Protein AF-A0A924UE38-F1 (afdb_monomer)

Structure (mmCIF, N/CA/C/O backbone):
data_AF-A0A924UE38-F1
#
_entry.id   AF-A0A924UE38-F1
#
loop_
_atom_site.group_PDB
_atom_site.id
_atom_site.type_symbol
_atom_site.label_atom_id
_atom_site.label_alt_id
_atom_site.label_comp_id
_atom_site.label_asym_id
_atom_site.label_entity_id
_atom_site.label_seq_id
_atom_site.pdbx_PDB_ins_code
_atom_site.Cartn_x
_atom_site.Cartn_y
_atom_site.Cartn_z
_atom_site.occupancy
_atom_site.B_iso_or_equiv
_atom_site.auth_seq_id
_atom_site.auth_comp_id
_atom_site.auth_asym_id
_atom_site.auth_atom_id
_atom_site.pdbx_PDB_model_num
ATOM 1 N N . MET A 1 1 ? -19.019 -2.378 30.814 1.00 42.59 1 MET A N 1
ATOM 2 C CA . MET A 1 1 ? -18.716 -1.160 30.033 1.00 42.59 1 MET A CA 1
ATOM 3 C C . MET A 1 1 ? -18.526 -1.613 28.599 1.00 42.59 1 MET A C 1
ATOM 5 O O . MET A 1 1 ? -17.828 -2.598 28.406 1.00 42.59 1 MET A O 1
ATOM 9 N N . THR A 1 2 ? -19.206 -1.014 27.625 1.00 50.56 2 THR A N 1
ATOM 10 C CA . THR A 1 2 ? -18.988 -1.348 26.209 1.00 50.56 2 THR A CA 1
ATOM 11 C C . THR A 1 2 ? -17.562 -0.954 25.836 1.00 50.56 2 THR A C 1
ATOM 13 O O . THR A 1 2 ? -17.202 0.212 25.962 1.00 50.56 2 THR A O 1
ATOM 16 N N . GLN A 1 3 ? -16.736 -1.933 25.470 1.00 75.62 3 GLN A N 1
ATOM 17 C CA . GLN A 1 3 ? -15.351 -1.717 25.060 1.00 75.62 3 GLN A CA 1
ATOM 18 C C . GLN A 1 3 ? -15.336 -0.909 23.753 1.00 75.62 3 GLN A C 1
ATOM 20 O O . GLN A 1 3 ? -16.108 -1.205 22.839 1.00 75.62 3 GLN A O 1
ATOM 25 N N . ASN A 1 4 ? -14.505 0.134 23.680 1.00 92.12 4 ASN A N 1
ATOM 26 C CA . ASN A 1 4 ? -14.349 0.933 22.464 1.00 92.12 4 ASN A CA 1
ATOM 27 C C . ASN A 1 4 ? -13.841 0.044 21.327 1.00 92.12 4 ASN A C 1
ATOM 29 O O . ASN A 1 4 ? -13.010 -0.826 21.569 1.00 92.12 4 ASN A O 1
ATOM 33 N N . LYS A 1 5 ? -14.293 0.271 20.091 1.00 97.88 5 LYS A N 1
ATOM 34 C CA . LYS A 1 5 ? -13.879 -0.543 18.938 1.00 97.88 5 LYS A CA 1
ATOM 35 C C . LYS A 1 5 ? -12.926 0.208 18.020 1.00 97.88 5 LYS A C 1
ATOM 37 O O . LYS A 1 5 ? -13.111 1.403 17.787 1.00 97.88 5 LYS A O 1
ATOM 42 N N . LEU A 1 6 ? -11.953 -0.505 17.465 1.00 98.44 6 LEU A N 1
ATOM 43 C CA . LEU A 1 6 ? -11.028 -0.001 16.454 1.00 98.44 6 LEU A CA 1
ATOM 44 C C . LEU A 1 6 ? -11.102 -0.884 15.210 1.00 98.44 6 LEU A C 1
ATOM 46 O O . LEU A 1 6 ? -10.909 -2.090 15.294 1.00 98.44 6 LEU A O 1
ATOM 50 N N . ILE A 1 7 ? -11.329 -0.282 14.047 1.00 98.56 7 ILE A N 1
ATOM 51 C CA . ILE A 1 7 ? -11.114 -0.920 12.749 1.00 98.56 7 ILE A CA 1
ATOM 52 C C . ILE A 1 7 ? -9.839 -0.338 12.152 1.00 98.56 7 ILE A C 1
ATOM 54 O O . ILE A 1 7 ? -9.761 0.860 11.877 1.00 98.56 7 ILE A O 1
ATOM 58 N N . LEU A 1 8 ? -8.850 -1.194 11.917 1.00 97.94 8 LEU A N 1
ATOM 59 C CA . LEU A 1 8 ? -7.578 -0.815 11.322 1.00 97.94 8 LEU A CA 1
ATOM 60 C C . LEU A 1 8 ? -7.399 -1.486 9.959 1.00 97.94 8 LEU A C 1
ATOM 62 O O . LEU A 1 8 ? -7.121 -2.678 9.863 1.00 97.94 8 LEU A O 1
ATOM 66 N N . HIS A 1 9 ? -7.519 -0.709 8.887 1.00 97.69 9 HIS A N 1
ATOM 67 C CA . HIS A 1 9 ? -7.230 -1.161 7.530 1.00 97.69 9 HIS A CA 1
ATOM 68 C C . HIS A 1 9 ? -5.751 -0.926 7.181 1.00 97.69 9 HIS A C 1
ATOM 70 O O . HIS A 1 9 ? -5.304 0.214 7.016 1.00 97.69 9 HIS A O 1
ATOM 76 N N . ILE A 1 10 ? -4.987 -2.011 7.047 1.00 96.50 10 ILE A N 1
ATOM 77 C CA . ILE A 1 10 ? -3.515 -1.985 6.942 1.00 96.50 10 ILE A CA 1
ATOM 78 C C . ILE A 1 10 ? -2.979 -2.143 5.511 1.00 96.50 10 ILE A C 1
ATOM 80 O O . ILE A 1 10 ? -1.774 -2.302 5.307 1.00 96.50 10 ILE A O 1
ATOM 84 N N . GLY A 1 11 ? -3.847 -2.090 4.499 1.00 89.19 11 GLY A N 1
ATOM 85 C CA . GLY A 1 11 ? -3.481 -2.286 3.097 1.00 89.19 11 GLY A CA 1
ATOM 86 C C . GLY A 1 11 ? -3.748 -3.714 2.628 1.00 89.19 11 GLY A C 1
ATOM 87 O O . GLY A 1 11 ? -4.792 -4.252 2.955 1.00 89.19 11 GLY A O 1
ATOM 88 N N . THR A 1 12 ? -2.879 -4.371 1.857 1.00 92.44 12 THR A N 1
ATOM 89 C CA . THR A 1 12 ? -1.495 -3.988 1.498 1.00 92.44 12 THR A CA 1
ATOM 90 C C . THR A 1 12 ? -1.421 -2.894 0.420 1.00 92.44 12 THR A C 1
ATOM 92 O O . THR A 1 12 ? -2.429 -2.387 -0.058 1.00 92.44 12 THR A O 1
ATOM 95 N N . HIS A 1 13 ? -0.225 -2.455 0.019 1.00 90.31 13 HIS A N 1
ATOM 96 C CA . HIS A 1 13 ? -0.118 -1.587 -1.158 1.00 90.31 13 HIS A CA 1
ATOM 97 C C . HIS A 1 13 ? -0.695 -2.283 -2.407 1.00 90.31 13 HIS A C 1
ATOM 99 O O . HIS A 1 13 ? -0.611 -3.495 -2.556 1.00 90.31 13 HIS A O 1
ATOM 105 N N . LYS A 1 14 ? -1.192 -1.500 -3.374 1.00 93.19 14 LYS A N 1
ATOM 106 C CA . LYS A 1 14 ? -1.643 -2.001 -4.694 1.00 93.19 14 LYS A CA 1
ATOM 107 C C . LYS A 1 14 ? -2.894 -2.894 -4.663 1.00 93.19 14 LYS A C 1
ATOM 109 O O . LYS A 1 14 ? -3.134 -3.602 -5.644 1.00 93.19 14 LYS A O 1
ATOM 114 N N . THR A 1 15 ? -3.710 -2.778 -3.615 1.00 93.38 15 THR A N 1
ATOM 115 C CA . THR A 1 15 ? -4.960 -3.539 -3.422 1.00 93.38 15 THR A CA 1
ATOM 116 C C . THR A 1 15 ? -6.203 -2.648 -3.293 1.00 93.38 15 THR A C 1
ATOM 118 O O . THR A 1 15 ? -7.134 -2.938 -2.553 1.00 93.38 15 THR A O 1
ATOM 121 N N . GLY A 1 16 ? -6.236 -1.524 -4.019 1.00 90.19 16 GLY A N 1
ATOM 122 C CA . GLY A 1 16 ? -7.404 -0.629 -4.025 1.00 90.19 16 GLY A CA 1
ATOM 123 C C . GLY A 1 16 ? -7.531 0.270 -2.789 1.00 90.19 16 GLY A C 1
ATOM 124 O O . GLY A 1 16 ? -8.556 0.921 -2.610 1.00 90.19 16 GLY A O 1
ATOM 125 N N . THR A 1 17 ? -6.478 0.378 -1.974 1.00 92.19 17 THR A N 1
ATOM 126 C CA . THR A 1 17 ? -6.463 1.196 -0.749 1.00 92.19 17 THR A CA 1
ATOM 127 C C . THR A 1 17 ? -6.865 2.645 -0.997 1.00 92.19 17 THR A C 1
ATOM 129 O O . THR A 1 17 ? -7.703 3.163 -0.271 1.00 92.19 17 THR A O 1
ATOM 132 N N . THR A 1 18 ? -6.359 3.269 -2.066 1.00 91.19 18 THR A N 1
ATOM 133 C CA . THR A 1 18 ? -6.720 4.644 -2.446 1.00 91.19 18 THR A CA 1
ATOM 134 C C . THR A 1 18 ? -8.214 4.792 -2.734 1.00 91.19 18 THR A C 1
ATOM 136 O O . THR A 1 18 ? -8.783 5.826 -2.403 1.00 91.19 18 THR A O 1
ATOM 139 N N . THR A 1 19 ? -8.857 3.775 -3.319 1.00 91.19 19 THR A N 1
ATOM 140 C CA . THR A 1 19 ? -10.307 3.779 -3.553 1.00 91.19 19 THR A CA 1
ATOM 141 C C . THR A 1 19 ? -11.044 3.775 -2.217 1.00 91.19 19 THR A C 1
ATOM 143 O O . THR A 1 19 ? -11.803 4.700 -1.946 1.00 91.19 19 THR A O 1
ATOM 146 N N . LEU A 1 20 ? -10.747 2.807 -1.343 1.00 93.19 20 LEU A N 1
ATOM 147 C CA . LEU A 1 20 ? -11.380 2.686 -0.024 1.00 93.19 20 LEU A CA 1
ATOM 148 C C . LEU A 1 20 ? -11.165 3.941 0.835 1.00 93.19 20 LEU A C 1
ATOM 150 O O . LEU A 1 20 ? -12.111 4.510 1.369 1.00 93.19 20 LEU A O 1
ATOM 154 N N . GLN A 1 21 ? -9.921 4.412 0.920 1.00 93.50 21 GLN A N 1
ATOM 155 C CA . GLN A 1 21 ? -9.537 5.625 1.645 1.00 93.50 21 GLN A CA 1
ATOM 156 C C . GLN A 1 21 ? -10.266 6.857 1.105 1.00 93.50 21 GLN A C 1
ATOM 158 O O . GLN A 1 21 ? -10.757 7.669 1.883 1.00 93.50 21 GLN A O 1
ATOM 163 N N . SER A 1 22 ? -10.374 6.990 -0.220 1.00 91.75 22 SER A N 1
ATOM 164 C CA . SER A 1 22 ? -11.084 8.104 -0.842 1.00 91.75 22 SER A CA 1
ATOM 165 C C . SER A 1 22 ? -12.578 8.089 -0.539 1.00 91.75 22 SER A C 1
ATOM 167 O O . SER A 1 22 ? -13.128 9.144 -0.232 1.00 91.75 22 SER A O 1
ATOM 169 N N . VAL A 1 23 ? -13.228 6.926 -0.624 1.00 93.31 23 VAL A N 1
ATOM 170 C CA . VAL A 1 23 ? -14.664 6.796 -0.346 1.00 93.31 23 VAL A CA 1
ATOM 171 C C . VAL A 1 23 ? -14.942 7.074 1.133 1.00 93.31 23 VAL A C 1
ATOM 173 O O . VAL A 1 23 ? -15.767 7.930 1.435 1.00 93.31 23 VAL A O 1
ATOM 176 N N . MET A 1 24 ? -14.198 6.463 2.063 1.00 94.75 24 MET A N 1
ATOM 177 C CA . MET A 1 24 ? -14.341 6.751 3.501 1.00 94.75 24 MET A CA 1
ATOM 178 C C . MET A 1 24 ? -14.087 8.230 3.815 1.00 94.75 24 MET A C 1
ATOM 180 O O . MET A 1 24 ? -14.827 8.861 4.564 1.00 94.75 24 MET A O 1
ATOM 184 N N . GLY A 1 25 ? -13.054 8.808 3.202 1.00 93.25 25 GLY A N 1
ATOM 185 C CA . GLY A 1 25 ? -12.649 10.183 3.443 1.00 93.25 25 GLY A CA 1
ATOM 186 C C . GLY A 1 25 ? -13.650 11.238 2.968 1.00 93.25 25 GLY A C 1
ATOM 187 O O . GLY A 1 25 ? -13.842 12.245 3.653 1.00 93.25 25 GLY A O 1
ATOM 188 N N . ARG A 1 26 ? -14.296 11.021 1.816 1.00 92.19 26 ARG A N 1
ATOM 189 C CA . ARG A 1 26 ? -15.339 11.920 1.288 1.00 92.19 26 ARG A CA 1
ATOM 190 C C . ARG A 1 26 ? -16.663 11.793 2.030 1.00 92.19 26 ARG A C 1
ATOM 192 O O . ARG A 1 26 ? -17.399 12.767 2.090 1.00 92.19 26 ARG A O 1
ATOM 199 N N . ASN A 1 27 ? -16.938 10.623 2.600 1.00 94.38 27 ASN A N 1
ATOM 200 C CA . ASN A 1 27 ? -18.212 10.309 3.237 1.00 94.38 27 ASN A CA 1
ATOM 201 C C . ASN A 1 27 ? -18.105 10.272 4.776 1.00 94.38 27 ASN A C 1
ATOM 203 O O . ASN A 1 27 ? -18.865 9.572 5.432 1.00 94.38 27 ASN A O 1
ATOM 207 N N . ARG A 1 28 ? -17.166 11.023 5.373 1.00 94.81 28 ARG A N 1
ATOM 208 C CA . ARG A 1 28 ? -16.925 11.042 6.832 1.00 94.81 28 ARG A CA 1
ATOM 209 C C . ARG A 1 28 ? -18.170 11.338 7.665 1.00 94.81 28 ARG A C 1
ATOM 211 O O . ARG A 1 28 ? -18.366 10.693 8.686 1.00 94.81 28 ARG A O 1
ATOM 218 N N . GLU A 1 29 ? -18.988 12.297 7.235 1.00 95.62 29 GLU A N 1
ATOM 219 C CA . GLU A 1 29 ? -20.232 12.659 7.930 1.00 95.62 29 GLU A CA 1
ATOM 220 C C . GLU A 1 29 ? -21.218 11.483 7.930 1.00 95.62 29 GLU A C 1
ATOM 222 O O . GLU A 1 29 ? -21.700 11.090 8.986 1.00 95.62 29 GLU A O 1
ATOM 227 N N . MET A 1 30 ? -21.399 10.830 6.779 1.00 96.62 30 MET A N 1
ATOM 228 C CA . MET A 1 30 ? -22.214 9.617 6.652 1.00 96.62 30 MET A CA 1
ATOM 229 C C . MET A 1 30 ? -21.687 8.469 7.532 1.00 96.62 30 MET A C 1
ATOM 231 O O . MET A 1 30 ? -22.470 7.741 8.136 1.00 96.62 30 MET A O 1
ATOM 235 N N . LEU A 1 31 ? -20.363 8.294 7.636 1.00 97.56 31 LEU A N 1
ATOM 236 C CA . LEU A 1 31 ? -19.773 7.291 8.534 1.00 97.56 31 LEU A CA 1
ATOM 237 C C . LEU A 1 31 ? -20.084 7.620 10.002 1.00 97.56 31 LEU A C 1
ATOM 239 O O . LEU A 1 31 ? -20.430 6.718 10.765 1.00 97.56 31 LEU A O 1
ATOM 243 N N . ALA A 1 32 ? -20.003 8.895 10.387 1.00 97.75 32 ALA A N 1
ATOM 244 C CA . ALA A 1 32 ? -20.301 9.334 11.746 1.00 97.75 32 ALA A CA 1
ATOM 245 C C . ALA A 1 32 ? -21.781 9.117 12.109 1.00 97.75 32 ALA A C 1
ATOM 247 O O . ALA A 1 32 ? -22.071 8.671 13.217 1.00 97.75 32 ALA A O 1
ATOM 248 N N . GLU A 1 33 ? -22.707 9.337 11.169 1.00 97.75 33 GLU A N 1
ATOM 249 C CA . GLU A 1 33 ? -24.136 9.013 11.332 1.00 97.75 33 GLU A CA 1
ATOM 250 C C . GLU A 1 33 ? -24.379 7.512 11.569 1.00 97.75 33 GLU A C 1
ATOM 252 O O . GLU A 1 33 ? -25.291 7.140 12.305 1.00 97.75 33 GLU A O 1
ATOM 257 N N . GLN A 1 34 ? -23.529 6.648 11.004 1.00 97.44 34 GLN A N 1
ATOM 258 C CA . GLN A 1 34 ? -23.531 5.200 11.248 1.00 97.44 34 GLN A CA 1
ATOM 259 C C . GLN A 1 34 ? -22.782 4.793 12.534 1.00 97.44 34 GLN A C 1
ATOM 261 O O . GLN A 1 34 ? -22.689 3.605 12.833 1.00 97.44 34 GLN A O 1
ATOM 266 N N . GLY A 1 35 ? -22.220 5.742 13.291 1.00 97.69 35 GLY A N 1
ATOM 267 C CA . GLY A 1 35 ? -21.460 5.469 14.515 1.00 97.69 35 GLY A CA 1
ATOM 268 C C . GLY A 1 35 ? -19.982 5.118 14.298 1.00 97.69 35 GLY A C 1
ATOM 269 O O . GLY A 1 35 ? -19.334 4.607 15.221 1.00 97.69 35 GLY A O 1
ATOM 270 N N . PHE A 1 36 ? -19.425 5.414 13.118 1.00 98.31 36 PHE A N 1
ATOM 271 C CA . PHE A 1 36 ? -18.018 5.207 12.772 1.00 98.31 36 PHE A CA 1
ATOM 272 C C . PHE A 1 36 ? -17.261 6.535 12.618 1.00 98.31 36 PHE A C 1
ATOM 274 O O . PHE A 1 36 ? -17.512 7.331 11.718 1.00 98.31 36 PHE A O 1
ATOM 281 N N . CYS A 1 37 ? -16.240 6.742 13.443 1.00 98.12 37 CYS A N 1
ATOM 282 C CA . CYS A 1 37 ? -15.329 7.873 13.335 1.00 98.12 37 CYS A CA 1
ATOM 283 C C . CYS A 1 37 ? -14.173 7.520 12.389 1.00 98.12 37 CYS A C 1
ATOM 285 O O . CYS A 1 37 ? -13.223 6.848 12.790 1.00 98.12 37 CYS A O 1
ATOM 287 N N . TYR A 1 38 ? -14.232 7.964 11.130 1.00 97.31 38 TYR A N 1
ATOM 288 C CA . TYR A 1 38 ? -13.069 7.914 10.236 1.00 97.31 38 TYR A CA 1
ATOM 289 C C . TYR A 1 38 ? -12.180 9.133 10.468 1.00 97.31 38 TYR A C 1
ATOM 291 O O . TYR A 1 38 ? -12.522 10.242 10.040 1.00 97.31 38 TYR A O 1
ATOM 299 N N . ALA A 1 39 ? -11.048 8.918 11.141 1.00 95.00 39 ALA A N 1
ATOM 300 C CA . ALA A 1 39 ? -10.246 10.014 11.663 1.00 95.00 39 ALA A CA 1
ATOM 301 C C . ALA A 1 39 ? -9.754 10.984 10.569 1.00 95.00 39 ALA A C 1
ATOM 303 O O . ALA A 1 39 ? -9.628 10.681 9.368 1.00 95.00 39 ALA A O 1
ATOM 304 N N . LYS A 1 40 ? -9.503 12.220 10.987 1.00 91.69 40 LYS A N 1
ATOM 305 C CA . LYS A 1 40 ? -9.043 13.295 10.116 1.00 91.69 40 LYS A CA 1
ATOM 306 C C . LYS A 1 40 ? -7.662 12.984 9.550 1.00 91.69 40 LYS A C 1
ATOM 308 O O . LYS A 1 40 ? -6.711 12.671 10.266 1.00 91.69 40 LYS A O 1
ATOM 313 N N . THR A 1 41 ? -7.549 13.145 8.232 1.00 86.44 41 THR A N 1
ATOM 314 C CA . THR A 1 41 ? -6.309 12.962 7.456 1.00 86.44 41 THR A CA 1
ATOM 315 C C . THR A 1 41 ? -5.770 14.282 6.891 1.00 86.44 41 THR A C 1
ATOM 317 O O . THR A 1 41 ? -4.871 14.299 6.056 1.00 86.44 41 THR A O 1
ATOM 320 N N . ASP A 1 42 ? -6.320 15.415 7.327 1.00 83.69 42 ASP A N 1
ATOM 321 C CA . ASP A 1 42 ? -5.876 16.766 6.960 1.00 83.69 42 ASP A CA 1
ATOM 322 C C . ASP A 1 42 ? -4.630 17.223 7.742 1.00 83.69 42 ASP A C 1
ATOM 324 O O . ASP A 1 42 ? -4.041 18.267 7.453 1.00 83.69 42 ASP A O 1
ATOM 328 N N . ARG A 1 43 ? -4.174 16.409 8.695 1.00 83.50 43 ARG A N 1
ATOM 329 C CA . ARG A 1 43 ? -2.900 16.574 9.393 1.00 83.50 43 ARG A CA 1
ATOM 330 C C . ARG A 1 43 ? -1.745 16.085 8.500 1.00 83.50 43 ARG A C 1
ATOM 332 O O . ARG A 1 43 ? -1.932 15.312 7.565 1.00 83.50 43 ARG A O 1
ATOM 339 N N . GLY A 1 44 ? -0.532 16.597 8.734 1.00 71.56 44 GLY A N 1
ATOM 340 C CA . GLY A 1 44 ? 0.638 16.354 7.872 1.00 71.56 44 GLY A CA 1
ATOM 341 C C . GLY A 1 44 ? 1.028 14.871 7.697 1.00 71.56 44 GLY A C 1
ATOM 342 O O . GLY A 1 44 ? 0.436 13.985 8.297 1.00 71.56 44 GLY A O 1
ATOM 343 N N . PRO A 1 45 ? 2.073 14.549 6.911 1.00 78.19 45 PRO A N 1
ATOM 344 C CA . PRO A 1 45 ? 2.917 15.427 6.097 1.00 78.19 45 PRO A CA 1
ATOM 345 C C . PRO A 1 45 ? 2.279 15.845 4.764 1.00 78.19 45 PRO A C 1
ATOM 347 O O . PRO A 1 45 ? 2.867 16.647 4.044 1.00 78.19 45 PRO A O 1
ATOM 350 N N . ARG A 1 46 ? 1.109 15.299 4.413 1.00 79.25 46 ARG A N 1
ATOM 351 C CA . ARG A 1 46 ? 0.393 15.605 3.167 1.00 79.25 46 ARG A CA 1
ATOM 352 C C . ARG A 1 46 ? -1.095 15.851 3.449 1.00 79.25 46 ARG A C 1
ATOM 354 O O . ARG A 1 46 ? -1.895 14.940 3.252 1.00 79.25 46 ARG A O 1
ATOM 361 N N . PRO A 1 47 ? -1.458 17.056 3.926 1.00 78.19 47 PRO A N 1
ATOM 362 C CA . PRO A 1 47 ? -2.849 17.429 4.165 1.00 78.19 47 PRO A CA 1
ATOM 363 C C . PRO A 1 47 ? -3.715 17.184 2.926 1.00 78.19 47 PRO A C 1
ATOM 365 O O . PRO A 1 47 ? -3.371 17.633 1.832 1.00 78.19 47 PRO A O 1
ATOM 368 N N . GLY A 1 48 ? -4.828 16.472 3.097 1.00 69.31 48 GLY A N 1
ATOM 369 C CA . GLY A 1 48 ? -5.769 16.166 2.016 1.00 69.31 48 GLY A CA 1
ATOM 370 C C . GLY A 1 48 ? -5.551 14.811 1.333 1.00 69.31 48 GLY A C 1
ATOM 371 O O . GLY A 1 48 ? -6.458 14.348 0.634 1.00 69.31 48 GLY A O 1
ATOM 372 N N . ASP A 1 49 ? -4.422 14.132 1.583 1.00 81.06 49 ASP A N 1
ATOM 373 C CA . ASP A 1 49 ? -4.334 12.691 1.325 1.00 81.06 49 ASP A CA 1
ATOM 374 C C . ASP A 1 49 ? -5.353 11.981 2.231 1.00 81.06 49 ASP A C 1
ATOM 376 O O . ASP A 1 49 ? -5.567 12.365 3.379 1.00 81.06 49 ASP A O 1
ATOM 380 N N . GLN A 1 50 ? -6.013 10.938 1.730 1.00 85.56 50 GLN A N 1
ATOM 381 C CA . GLN A 1 50 ? -7.064 10.239 2.486 1.00 85.56 50 GLN A CA 1
ATOM 382 C C . GLN A 1 50 ? -6.513 9.095 3.352 1.00 85.56 50 GLN A C 1
ATOM 384 O O . GLN A 1 50 ? -7.264 8.236 3.803 1.00 85.56 50 GLN A O 1
ATOM 389 N N . HIS A 1 51 ? -5.195 9.071 3.570 1.00 87.81 51 HIS A N 1
ATOM 390 C CA . HIS A 1 51 ? -4.480 8.045 4.330 1.00 87.81 51 HIS A CA 1
ATOM 391 C C . HIS A 1 51 ? -3.983 8.646 5.653 1.00 87.81 51 HIS A C 1
ATOM 393 O O . HIS A 1 51 ? -3.578 9.808 5.691 1.00 87.81 51 HIS A O 1
ATOM 399 N N . HIS A 1 52 ? -3.927 7.853 6.724 1.00 90.44 52 HIS A N 1
ATOM 400 C CA . HIS A 1 52 ? -3.536 8.320 8.064 1.00 90.44 52 HIS A CA 1
ATOM 401 C C . HIS A 1 52 ? -2.013 8.438 8.238 1.00 90.44 52 HIS A C 1
ATOM 403 O O . HIS A 1 52 ? -1.409 7.803 9.099 1.00 90.44 52 HIS A O 1
ATOM 409 N N . LEU A 1 53 ? -1.351 9.228 7.387 1.00 91.75 53 LEU A N 1
ATOM 410 C CA . LEU A 1 53 ? 0.115 9.326 7.340 1.00 91.75 53 LEU A CA 1
ATOM 411 C C . LEU A 1 53 ? 0.749 9.880 8.628 1.00 91.75 53 LEU A C 1
ATOM 413 O O . LEU A 1 53 ? 1.939 9.653 8.857 1.00 91.75 53 LEU A O 1
ATOM 417 N N . THR A 1 54 ? -0.019 10.576 9.471 1.00 92.81 54 THR A N 1
ATOM 418 C CA . THR A 1 54 ? 0.413 10.972 10.820 1.00 92.81 54 THR A CA 1
ATOM 419 C C . THR A 1 54 ? 0.779 9.764 11.671 1.00 92.81 54 THR A C 1
ATOM 421 O O . THR A 1 54 ? 1.806 9.800 12.343 1.00 92.81 54 THR A O 1
ATOM 424 N N . LEU A 1 55 ? 0.025 8.667 11.563 1.00 93.56 55 LEU A N 1
ATOM 425 C CA . LEU A 1 55 ? 0.293 7.426 12.283 1.00 93.56 55 LEU A CA 1
ATOM 426 C C . LEU A 1 55 ? 1.612 6.790 11.831 1.00 93.56 55 LEU A C 1
ATOM 428 O O . LEU A 1 55 ? 2.449 6.442 12.660 1.00 93.56 55 LEU A O 1
ATOM 432 N N . GLN A 1 56 ? 1.864 6.721 10.518 1.00 93.62 56 GLN A N 1
ATOM 433 C CA . GLN A 1 56 ? 3.171 6.285 10.009 1.00 93.62 56 GLN A CA 1
ATOM 434 C C . GLN A 1 56 ? 4.296 7.188 10.523 1.00 93.62 56 GLN A C 1
ATOM 436 O O . GLN A 1 56 ? 5.342 6.688 10.932 1.00 93.62 56 GLN A O 1
ATOM 441 N N . LYS A 1 57 ? 4.107 8.512 10.496 1.00 94.19 57 LYS A N 1
ATOM 442 C CA . LYS A 1 57 ? 5.111 9.457 10.998 1.00 94.19 57 LYS A CA 1
ATOM 443 C C . LYS A 1 57 ? 5.391 9.222 12.483 1.00 94.19 57 LYS A C 1
ATOM 445 O O . LYS A 1 57 ? 6.559 9.208 12.862 1.00 94.19 57 LYS A O 1
ATOM 450 N N . ALA A 1 58 ? 4.359 9.022 13.297 1.00 95.31 58 ALA A N 1
ATOM 451 C CA . ALA A 1 58 ? 4.485 8.746 14.721 1.00 95.31 58 ALA A CA 1
ATOM 452 C C . ALA A 1 58 ? 5.276 7.455 14.974 1.00 95.31 58 ALA A C 1
ATOM 454 O O . ALA A 1 58 ? 6.276 7.493 15.687 1.00 95.31 58 ALA A O 1
ATOM 455 N N . ILE A 1 59 ? 4.932 6.364 14.281 1.00 95.31 59 ILE A N 1
ATOM 456 C CA . ILE A 1 59 ? 5.657 5.085 14.356 1.00 95.31 59 ILE A CA 1
ATOM 457 C C . ILE A 1 59 ? 7.137 5.251 13.991 1.00 95.31 59 ILE A C 1
ATOM 459 O O . ILE A 1 59 ? 8.012 4.745 14.688 1.00 95.31 59 ILE A O 1
ATOM 463 N N . LEU A 1 60 ? 7.437 5.979 12.910 1.00 94.62 60 LEU A N 1
ATOM 464 C CA . LEU A 1 60 ? 8.820 6.217 12.480 1.00 94.62 60 LEU A CA 1
ATOM 465 C C . LEU A 1 60 ? 9.592 7.153 13.422 1.00 94.62 60 LEU A C 1
ATOM 467 O O . LEU A 1 60 ? 10.820 7.123 13.423 1.00 94.62 60 LEU A O 1
ATOM 471 N N . THR A 1 61 ? 8.890 7.990 14.188 1.00 96.38 61 THR A N 1
ATOM 472 C CA . THR A 1 61 ? 9.499 8.932 15.140 1.00 96.38 61 THR A CA 1
ATOM 473 C C . THR A 1 61 ? 9.767 8.271 16.492 1.00 96.38 61 THR A C 1
ATOM 475 O O . THR A 1 61 ? 10.787 8.555 17.114 1.00 96.38 61 THR A O 1
ATOM 478 N N . GLY A 1 62 ? 8.889 7.367 16.928 1.00 96.88 62 GLY A N 1
ATOM 479 C CA . GLY A 1 62 ? 9.044 6.591 18.154 1.00 96.88 62 GLY A CA 1
ATOM 480 C C . GLY A 1 62 ? 7.944 6.851 19.183 1.00 96.88 62 GLY A C 1
ATOM 481 O O . GLY A 1 62 ? 6.943 7.514 18.922 1.00 96.88 62 GLY A O 1
ATOM 482 N N . GLU A 1 63 ? 8.157 6.316 20.379 1.00 97.75 63 GLU A N 1
ATOM 483 C CA . GLU A 1 63 ? 7.152 6.161 21.436 1.00 97.75 63 GLU A CA 1
ATOM 484 C C . GLU A 1 63 ? 6.447 7.458 21.854 1.00 97.75 63 GLU A C 1
ATOM 486 O O . GLU A 1 63 ? 5.222 7.526 21.808 1.00 97.75 63 GLU A O 1
ATOM 491 N N . ALA A 1 64 ? 7.192 8.522 22.172 1.00 98.00 64 ALA A N 1
ATOM 492 C CA . ALA A 1 64 ? 6.595 9.798 22.583 1.00 98.00 64 ALA A CA 1
ATOM 493 C C . ALA A 1 64 ? 5.670 10.393 21.504 1.00 98.00 64 ALA A C 1
ATOM 495 O O . ALA A 1 64 ? 4.607 10.932 21.809 1.00 98.00 64 ALA A O 1
ATOM 496 N N . ALA A 1 65 ? 6.048 10.261 20.228 1.00 97.31 65 ALA A N 1
ATOM 497 C CA . ALA A 1 65 ? 5.215 10.706 19.115 1.00 97.31 65 ALA A CA 1
ATOM 498 C C . ALA A 1 65 ? 3.988 9.804 18.920 1.00 97.31 65 ALA A C 1
ATOM 500 O O . ALA A 1 65 ? 2.929 10.299 18.540 1.00 97.31 65 ALA A O 1
ATOM 501 N N . MET A 1 66 ? 4.115 8.502 19.192 1.00 97.81 66 MET A N 1
ATOM 502 C CA . MET A 1 66 ? 3.000 7.558 19.159 1.00 97.81 66 MET A CA 1
ATOM 503 C C . MET A 1 66 ? 1.968 7.857 20.252 1.00 97.81 66 MET A C 1
ATOM 505 O O . MET A 1 66 ? 0.777 7.898 19.953 1.00 97.81 66 MET A O 1
ATOM 509 N N . HIS A 1 67 ? 2.400 8.153 21.481 1.00 98.19 67 HIS A N 1
ATOM 510 C CA . HIS A 1 67 ? 1.493 8.596 22.545 1.00 98.19 67 HIS A CA 1
ATOM 511 C C . HIS A 1 67 ? 0.760 9.885 22.168 1.00 98.19 67 HIS A C 1
ATOM 513 O O . HIS A 1 67 ? -0.465 9.926 22.246 1.00 98.19 67 HIS A O 1
ATOM 519 N N . ALA A 1 68 ? 1.482 10.895 21.673 1.00 97.31 68 ALA A N 1
ATOM 520 C CA . ALA A 1 68 ? 0.869 12.149 21.242 1.00 97.31 68 ALA A CA 1
ATOM 521 C C . ALA A 1 68 ? -0.141 11.947 20.094 1.00 97.31 68 ALA A C 1
ATOM 523 O O . ALA A 1 68 ? -1.222 12.533 20.103 1.00 97.31 68 ALA A O 1
ATOM 524 N N . GLU A 1 69 ? 0.175 11.097 19.109 1.00 96.88 69 GLU A N 1
ATOM 525 C CA . GLU A 1 69 ? -0.765 10.781 18.026 1.00 96.88 69 GLU A CA 1
ATOM 526 C C . GLU A 1 69 ? -2.000 10.043 18.550 1.00 96.88 69 GLU A C 1
ATOM 528 O O . GLU A 1 69 ? -3.119 10.367 18.154 1.00 96.88 69 GLU A O 1
ATOM 533 N N . ARG A 1 70 ? -1.822 9.091 19.472 1.00 97.12 70 ARG A N 1
ATOM 534 C CA . ARG A 1 70 ? -2.935 8.374 20.100 1.00 97.12 70 ARG A CA 1
ATOM 535 C C . ARG A 1 70 ? -3.846 9.311 20.886 1.00 97.12 70 ARG A C 1
ATOM 537 O O . ARG A 1 70 ? -5.059 9.184 20.770 1.00 97.12 70 ARG A O 1
ATOM 544 N N . GLU A 1 71 ? -3.299 10.247 21.655 1.00 97.25 71 GLU A N 1
ATOM 545 C CA . GLU A 1 71 ? -4.096 11.232 22.399 1.00 97.25 71 GLU A CA 1
ATOM 546 C C . GLU A 1 71 ? -4.971 12.077 21.466 1.00 97.25 71 GLU A C 1
ATOM 548 O O . GLU A 1 71 ? -6.153 12.280 21.744 1.00 97.25 71 GLU A O 1
ATOM 553 N N . LEU A 1 72 ? -4.426 12.509 20.324 1.00 96.50 72 LEU A N 1
ATOM 554 C CA . LEU A 1 72 ? -5.186 13.245 19.312 1.00 96.50 72 LEU A CA 1
ATOM 555 C C . LEU A 1 72 ? -6.311 12.394 18.710 1.00 96.50 72 LEU A C 1
ATOM 557 O O . LEU A 1 72 ? -7.439 12.872 18.597 1.00 96.50 72 LEU A O 1
ATOM 561 N N . LEU A 1 73 ? -6.019 11.136 18.362 1.00 97.00 73 LEU A N 1
ATOM 562 C CA . LEU A 1 73 ? -7.009 10.203 17.817 1.00 97.00 73 LEU A CA 1
ATOM 563 C C . LEU A 1 73 ? -8.111 9.878 18.831 1.00 97.00 73 LEU A C 1
ATOM 565 O O . LEU A 1 73 ? -9.283 9.843 18.470 1.00 97.00 73 LEU A O 1
ATOM 569 N N . LEU A 1 74 ? -7.755 9.676 20.102 1.00 96.81 74 LEU A N 1
ATOM 570 C CA . LEU A 1 74 ? -8.718 9.422 21.171 1.00 96.81 74 LEU A CA 1
ATOM 571 C C . LEU A 1 74 ? -9.603 10.628 21.435 1.00 96.81 74 LEU A C 1
ATOM 573 O O . LEU A 1 74 ? -10.809 10.459 21.591 1.00 96.81 74 LEU A O 1
ATOM 577 N N . LYS A 1 75 ? -9.025 11.832 21.456 1.00 96.94 75 LYS A N 1
ATOM 578 C CA . LYS A 1 75 ? -9.806 13.055 21.603 1.00 96.94 75 LYS A CA 1
ATOM 579 C C . LYS A 1 75 ? -10.807 13.201 20.459 1.00 96.94 75 LYS A C 1
ATOM 581 O O . LYS A 1 75 ? -11.982 13.439 20.710 1.00 96.94 75 LYS A O 1
ATOM 586 N N . GLU A 1 76 ? -10.356 13.027 19.219 1.00 96.31 76 GLU A N 1
ATOM 587 C CA . GLU A 1 76 ? -11.229 13.092 18.046 1.00 96.31 76 GLU A CA 1
ATOM 588 C C . GLU A 1 76 ? -12.343 12.037 18.104 1.00 96.31 76 GLU A C 1
ATOM 590 O O . GLU A 1 76 ? -13.510 12.347 17.867 1.00 96.31 76 GLU A O 1
ATOM 595 N N . PHE A 1 77 ? -11.995 10.804 18.475 1.00 97.56 77 PHE A N 1
ATOM 596 C CA . PHE A 1 77 ? -12.949 9.714 18.619 1.00 97.56 77 PHE A CA 1
ATOM 597 C C . PHE A 1 77 ? -13.998 10.006 19.700 1.00 97.56 77 PHE A C 1
ATOM 599 O O . PHE A 1 77 ? -15.192 9.859 19.449 1.00 97.56 77 PHE A O 1
ATOM 606 N N . GLN A 1 78 ? -13.583 10.484 20.873 1.00 96.19 78 GLN A N 1
ATOM 607 C CA . GLN A 1 78 ? -14.490 10.845 21.966 1.00 96.19 78 GLN A CA 1
ATOM 608 C C . GLN A 1 78 ? -15.411 12.008 21.586 1.00 96.19 78 GLN A C 1
ATOM 610 O O . GLN A 1 78 ? -16.620 11.920 21.798 1.00 96.19 78 GLN A O 1
ATOM 615 N N . ASP A 1 79 ? -14.859 13.061 20.977 1.00 97.00 79 ASP A N 1
ATOM 616 C CA . ASP A 1 79 ? -15.622 14.232 20.531 1.00 97.00 79 ASP A CA 1
ATOM 617 C C . ASP A 1 79 ? -16.667 13.860 19.457 1.00 97.00 79 ASP A C 1
ATOM 619 O O . ASP A 1 79 ? -17.680 14.544 19.318 1.00 97.00 79 ASP A O 1
ATOM 623 N N . SER A 1 80 ? -16.445 12.775 18.703 1.00 96.94 80 SER A N 1
ATOM 624 C CA . SER A 1 80 ? -17.370 12.311 17.661 1.00 96.94 80 SER A CA 1
ATOM 625 C C . SER A 1 80 ? -18.624 11.602 18.188 1.00 96.94 80 SER A C 1
ATOM 627 O O . SER A 1 80 ? -19.590 11.461 17.443 1.00 96.94 80 SER A O 1
ATOM 629 N N . GLY A 1 81 ? -18.609 11.091 19.427 1.00 96.19 81 GLY A N 1
ATOM 630 C CA . GLY A 1 81 ? -19.694 10.264 19.980 1.00 96.19 81 GLY A CA 1
ATOM 631 C C . GLY A 1 81 ? -19.907 8.904 19.289 1.00 96.19 81 GLY A C 1
ATOM 632 O O . GLY A 1 81 ? -20.855 8.193 19.616 1.00 96.19 81 GLY A O 1
ATOM 633 N N . CYS A 1 82 ? -19.044 8.531 18.342 1.00 97.62 82 CYS A N 1
ATOM 634 C CA . CYS A 1 82 ? -19.105 7.267 17.613 1.00 97.62 82 CYS A CA 1
ATOM 635 C C . CYS A 1 82 ? -18.726 6.071 18.502 1.00 97.62 82 CYS A C 1
ATOM 637 O O . CYS A 1 82 ? -17.960 6.201 19.455 1.00 97.62 82 CYS A O 1
ATOM 639 N N . HIS A 1 83 ? -19.196 4.871 18.153 1.00 96.44 83 HIS A N 1
ATOM 640 C CA . HIS A 1 83 ? -18.838 3.642 18.874 1.00 96.44 83 HIS A CA 1
ATOM 641 C C . HIS A 1 83 ? -17.571 2.965 18.329 1.00 96.44 83 HIS A C 1
ATOM 643 O O . HIS A 1 83 ? -17.026 2.056 18.963 1.00 96.44 83 HIS A O 1
ATOM 649 N N . THR A 1 84 ? -17.102 3.353 17.138 1.00 98.44 84 THR A N 1
ATOM 650 C CA . THR A 1 84 ? -15.939 2.735 16.486 1.00 98.44 84 THR A CA 1
ATOM 651 C C . THR A 1 84 ? -15.027 3.765 15.835 1.00 98.44 84 THR A C 1
ATOM 653 O O . THR A 1 84 ? -15.485 4.592 15.053 1.00 98.44 84 THR A O 1
ATOM 656 N N . LEU A 1 85 ? -13.729 3.686 16.128 1.00 98.50 85 LEU A N 1
ATOM 657 C CA . LEU A 1 85 ? -12.677 4.425 15.436 1.00 98.50 85 LEU A CA 1
ATOM 658 C C . LEU A 1 85 ? -12.235 3.639 14.197 1.00 98.50 85 LEU A C 1
ATOM 660 O O . LEU A 1 85 ? -12.003 2.435 14.279 1.00 98.50 85 LEU A O 1
ATOM 664 N N . VAL A 1 86 ? -12.093 4.307 13.056 1.00 98.38 86 VAL A N 1
ATOM 665 C CA . VAL A 1 86 ? -11.649 3.703 11.796 1.00 98.38 86 VAL A CA 1
ATOM 666 C C . VAL A 1 86 ? -10.377 4.393 11.325 1.00 98.38 86 VAL A C 1
ATOM 668 O O . VAL A 1 86 ? -10.368 5.592 11.045 1.00 98.38 86 VAL A O 1
ATOM 671 N N . LEU A 1 87 ? -9.304 3.614 11.196 1.00 97.56 87 LEU A N 1
ATOM 672 C CA . LEU A 1 87 ? -8.002 4.058 10.709 1.00 97.56 87 LEU A CA 1
ATOM 673 C C . LEU A 1 87 ? -7.613 3.256 9.469 1.00 97.56 87 LEU A C 1
ATOM 675 O O . LEU A 1 87 ? -7.870 2.061 9.359 1.00 97.56 87 LEU A O 1
ATOM 679 N N . SER A 1 88 ? -6.969 3.919 8.515 1.00 95.81 88 SER A N 1
ATOM 680 C CA . SER A 1 88 ? -6.588 3.321 7.234 1.00 95.81 88 SER A CA 1
ATOM 681 C C . SER A 1 88 ? -5.231 3.829 6.774 1.00 95.81 88 SER A C 1
ATOM 683 O O . SER A 1 88 ? -5.069 5.024 6.492 1.00 95.81 88 SER A O 1
ATOM 685 N N . ILE A 1 89 ? -4.259 2.920 6.703 1.00 92.94 89 ILE A N 1
ATOM 686 C CA . ILE A 1 89 ? -2.898 3.214 6.262 1.00 92.94 89 ILE A CA 1
ATOM 687 C C . ILE A 1 89 ? -2.163 1.948 5.806 1.00 92.94 89 ILE A C 1
ATOM 689 O O . ILE A 1 89 ? -1.806 1.064 6.577 1.00 92.94 89 ILE A O 1
ATOM 693 N N . GLU A 1 90 ? -1.860 1.896 4.517 1.00 90.94 90 GLU A N 1
ATOM 694 C CA . GLU A 1 90 ? -1.295 0.718 3.866 1.00 90.94 90 GLU A CA 1
ATOM 695 C C . GLU A 1 90 ? 0.177 0.455 4.213 1.00 90.94 90 GLU A C 1
ATOM 697 O O . GLU A 1 90 ? 0.661 -0.671 4.086 1.00 90.94 90 GLU A O 1
ATOM 702 N N . SER A 1 91 ? 0.901 1.477 4.681 1.00 90.06 91 SER A N 1
ATOM 703 C CA . SER A 1 91 ? 2.305 1.327 5.074 1.00 90.06 91 SER A CA 1
ATOM 704 C C . SER A 1 91 ? 2.494 0.511 6.350 1.00 90.06 91 SER A C 1
ATOM 706 O O . SER A 1 91 ? 3.629 0.183 6.668 1.00 90.06 91 SER A O 1
ATOM 708 N N . LEU A 1 92 ? 1.411 0.226 7.081 1.00 92.81 92 LEU A N 1
ATOM 709 C CA . LEU A 1 92 ? 1.411 -0.654 8.249 1.00 92.81 92 LEU A CA 1
ATOM 710 C C . LEU A 1 92 ? 1.602 -2.133 7.881 1.00 92.81 92 LEU A C 1
ATOM 712 O O . LEU A 1 92 ? 2.033 -2.927 8.716 1.00 92.81 92 LEU A O 1
ATOM 716 N N . SER A 1 93 ? 1.345 -2.510 6.626 1.00 92.88 93 SER A N 1
ATOM 717 C CA . SER A 1 93 ? 1.743 -3.820 6.105 1.00 92.88 93 SER A CA 1
ATOM 718 C C . SER A 1 93 ? 3.273 -3.990 6.043 1.00 92.88 93 SER A C 1
ATOM 720 O O . SER A 1 93 ? 4.052 -3.070 6.326 1.00 92.88 93 SER A O 1
ATOM 722 N N . ALA A 1 94 ? 3.745 -5.189 5.687 1.00 91.25 94 ALA A N 1
ATOM 723 C CA . ALA A 1 94 ? 5.174 -5.426 5.538 1.00 91.25 94 ALA A CA 1
ATOM 724 C C . ALA A 1 94 ? 5.818 -4.437 4.541 1.00 91.25 94 ALA A C 1
ATOM 726 O O . ALA A 1 94 ? 5.262 -4.136 3.477 1.00 91.25 94 ALA A O 1
ATOM 727 N N . PRO A 1 95 ? 7.018 -3.926 4.863 1.00 92.56 95 PRO A N 1
ATOM 728 C CA . PRO A 1 95 ? 7.928 -4.398 5.909 1.00 92.56 95 PRO A CA 1
ATOM 729 C C . PRO A 1 95 ? 7.768 -3.724 7.277 1.00 92.56 95 PRO A C 1
ATOM 731 O O . PRO A 1 95 ? 8.549 -4.044 8.165 1.00 92.56 95 PRO A O 1
ATOM 734 N N . MET A 1 96 ? 6.850 -2.768 7.466 1.00 93.50 96 MET A N 1
ATOM 735 C CA . MET A 1 96 ? 6.848 -1.945 8.683 1.00 93.50 96 MET A CA 1
ATOM 736 C C . MET A 1 96 ? 6.603 -2.784 9.936 1.00 93.50 96 MET A C 1
ATOM 738 O O . MET A 1 96 ? 7.418 -2.749 10.854 1.00 93.50 96 MET A O 1
ATOM 742 N N . ILE A 1 97 ? 5.546 -3.596 9.925 1.00 94.38 97 ILE A N 1
ATOM 743 C CA . ILE A 1 97 ? 5.210 -4.492 11.039 1.00 94.38 97 ILE A CA 1
ATOM 744 C C . ILE A 1 97 ? 6.273 -5.579 11.287 1.00 94.38 97 ILE A C 1
ATOM 746 O O . ILE A 1 97 ? 6.350 -6.141 12.369 1.00 94.38 97 ILE A O 1
ATOM 750 N N . MET A 1 98 ? 7.155 -5.842 10.316 1.00 93.31 98 MET A N 1
ATOM 751 C CA . MET A 1 98 ? 8.255 -6.805 10.474 1.00 93.31 98 MET A CA 1
ATOM 752 C C . MET A 1 98 ? 9.423 -6.256 11.298 1.00 93.31 98 MET A C 1
ATOM 754 O O . MET A 1 98 ? 10.353 -6.997 11.604 1.00 93.31 98 MET A O 1
ATOM 758 N N . ASN A 1 99 ? 9.419 -4.965 11.636 1.00 94.31 99 ASN A N 1
ATOM 759 C CA . ASN A 1 99 ? 10.398 -4.390 12.546 1.00 94.31 99 ASN A CA 1
ATOM 760 C C . ASN A 1 99 ? 9.935 -4.602 14.000 1.00 94.31 99 ASN A C 1
ATOM 762 O O . ASN A 1 99 ? 8.948 -3.981 14.393 1.00 94.31 99 ASN A O 1
ATOM 766 N N . PRO A 1 100 ? 10.663 -5.367 14.837 1.00 93.31 100 PRO A N 1
ATOM 767 C CA . PRO A 1 100 ? 10.257 -5.629 16.221 1.00 93.31 100 PRO A CA 1
ATOM 768 C C . PRO A 1 100 ? 10.071 -4.363 17.066 1.00 93.31 100 PRO A C 1
ATOM 770 O O . PRO A 1 100 ? 9.285 -4.356 18.004 1.00 93.31 100 PRO A O 1
ATOM 773 N N . LYS A 1 101 ? 10.750 -3.261 16.713 1.00 95.12 101 LYS A N 1
ATOM 774 C CA . LYS A 1 101 ? 10.594 -1.965 17.394 1.00 95.12 101 LYS A CA 1
ATOM 775 C C . LYS A 1 101 ? 9.231 -1.308 17.153 1.00 95.12 101 LYS A C 1
ATOM 777 O O . LYS A 1 101 ? 8.881 -0.382 17.873 1.00 95.12 101 LYS A O 1
ATOM 782 N N . VAL A 1 102 ? 8.489 -1.743 16.134 1.00 96.00 102 VAL A N 1
ATOM 783 C CA . VAL A 1 102 ? 7.154 -1.223 15.812 1.00 96.00 102 VAL A CA 1
ATOM 784 C C . VAL A 1 102 ? 6.081 -1.889 16.675 1.00 96.00 102 VAL A C 1
ATOM 786 O O . VAL A 1 102 ? 5.099 -1.232 16.996 1.00 96.00 102 VAL A O 1
ATOM 789 N N . LEU A 1 103 ? 6.279 -3.139 17.110 1.00 95.81 103 LEU A N 1
ATOM 790 C CA . LEU A 1 103 ? 5.272 -3.910 17.852 1.00 95.81 103 LEU A CA 1
ATOM 791 C C . LEU A 1 103 ? 4.786 -3.202 19.134 1.00 95.81 103 LEU A C 1
ATOM 793 O O . LEU A 1 103 ? 3.574 -3.036 19.268 1.00 95.81 103 LEU A O 1
ATOM 797 N N . PRO A 1 104 ? 5.661 -2.659 20.011 1.00 97.38 104 PRO A N 1
ATOM 798 C CA . PRO A 1 104 ? 5.200 -1.910 21.186 1.00 97.38 104 PRO A CA 1
ATOM 799 C C . PRO A 1 104 ? 4.396 -0.650 20.828 1.00 97.38 104 PRO A C 1
ATOM 801 O O . PRO A 1 104 ? 3.491 -0.257 21.557 1.00 97.38 104 PRO A O 1
ATOM 804 N N . LEU A 1 105 ? 4.688 -0.022 19.684 1.00 98.00 105 LEU A N 1
ATOM 805 C CA . LEU A 1 105 ? 3.961 1.163 19.215 1.00 98.00 105 LEU A CA 1
ATOM 806 C C . LEU A 1 105 ? 2.553 0.805 18.732 1.00 98.00 105 LEU A C 1
ATOM 808 O O . LEU A 1 105 ? 1.622 1.589 18.915 1.00 98.00 105 LEU A O 1
ATOM 812 N N . ILE A 1 106 ? 2.386 -0.385 18.151 1.00 97.19 106 ILE A N 1
ATOM 813 C CA . ILE A 1 106 ? 1.062 -0.908 17.813 1.00 97.19 106 ILE A CA 1
ATOM 814 C C . ILE A 1 106 ? 0.289 -1.263 19.085 1.00 97.19 106 ILE A C 1
ATOM 816 O O . ILE A 1 106 ? -0.884 -0.914 19.162 1.00 97.19 106 ILE A O 1
ATOM 820 N N . SER A 1 107 ? 0.935 -1.833 20.113 1.00 97.31 107 SER A N 1
ATOM 821 C CA . SER A 1 107 ? 0.286 -2.046 21.418 1.00 97.31 107 SER A CA 1
ATOM 822 C C . SER A 1 107 ? -0.252 -0.744 22.009 1.00 97.31 107 SER A C 1
ATOM 824 O O . SER A 1 107 ? -1.378 -0.727 22.491 1.00 97.31 107 SER A O 1
ATOM 826 N N . ILE A 1 108 ? 0.511 0.356 21.929 1.00 97.81 108 ILE A N 1
ATOM 827 C CA . ILE A 1 108 ? 0.033 1.682 22.353 1.00 97.81 108 ILE A CA 1
ATOM 828 C C . ILE A 1 108 ? -1.222 2.057 21.560 1.00 97.81 108 ILE A C 1
ATOM 830 O O . ILE A 1 108 ? -2.233 2.424 22.151 1.00 97.81 108 ILE A O 1
ATOM 834 N N . LEU A 1 109 ? -1.192 1.941 20.228 1.00 97.19 109 LEU A N 1
ATOM 835 C CA . LEU A 1 109 ? -2.334 2.282 19.374 1.00 97.19 109 LEU A CA 1
ATOM 836 C C . LEU A 1 109 ? -3.609 1.508 19.748 1.00 97.19 109 LEU A C 1
ATOM 838 O O . LEU A 1 109 ? -4.678 2.113 19.819 1.00 97.19 109 LEU A O 1
ATOM 842 N N . THR A 1 110 ? -3.501 0.195 19.963 1.00 97.00 110 THR A N 1
ATOM 843 C CA . THR A 1 110 ? -4.652 -0.701 20.171 1.00 97.00 110 THR A CA 1
ATOM 844 C C . THR A 1 110 ? -5.074 -0.832 21.635 1.00 97.00 110 THR A C 1
ATOM 846 O O . THR A 1 110 ? -6.113 -1.425 21.925 1.00 97.00 110 THR A O 1
ATOM 849 N N . GLU A 1 111 ? -4.310 -0.265 22.572 1.00 95.81 111 GLU A N 1
ATOM 850 C CA . GLU A 1 111 ? -4.600 -0.328 24.003 1.00 95.81 111 GLU A CA 1
ATOM 851 C C . GLU A 1 111 ? -6.023 0.164 24.312 1.00 95.81 111 GLU A C 1
ATOM 853 O O . GLU A 1 111 ? -6.401 1.288 23.970 1.00 95.81 111 GLU A O 1
ATOM 858 N N . GLY A 1 112 ? -6.804 -0.670 25.004 1.00 94.31 112 GLY A N 1
ATOM 859 C CA . GLY A 1 112 ? -8.171 -0.346 25.418 1.00 94.31 112 GLY A CA 1
ATOM 860 C C . GLY A 1 112 ? -9.237 -0.501 24.328 1.00 94.31 112 GLY A C 1
ATOM 861 O O . GLY A 1 112 ? -10.407 -0.231 24.607 1.00 94.31 112 GLY A O 1
ATOM 862 N N . PHE A 1 113 ? -8.869 -0.960 23.129 1.00 97.38 113 PHE A N 1
ATOM 863 C CA . PHE A 1 113 ? -9.801 -1.228 22.037 1.00 97.38 113 PHE A CA 1
ATOM 864 C C . PHE A 1 113 ? -10.056 -2.724 21.824 1.00 97.38 113 PHE A C 1
ATOM 866 O O . PHE A 1 113 ? -9.137 -3.539 21.853 1.00 97.38 113 PHE A O 1
ATOM 873 N N . ASP A 1 114 ? -11.306 -3.064 21.518 1.00 97.31 114 ASP A N 1
ATOM 874 C CA . ASP A 1 114 ? -11.660 -4.259 20.753 1.00 97.31 114 ASP A CA 1
ATOM 875 C C . ASP A 1 114 ? -11.286 -3.999 19.284 1.00 97.31 114 ASP A C 1
ATOM 877 O O . ASP A 1 114 ? -11.926 -3.200 18.589 1.00 97.31 114 ASP A O 1
ATOM 881 N N . THR A 1 115 ? -10.162 -4.568 18.853 1.00 98.00 115 THR A N 1
ATOM 882 C CA . THR A 1 115 ? -9.513 -4.206 17.591 1.00 98.00 115 THR A CA 1
ATOM 883 C C . THR A 1 115 ? -9.791 -5.250 16.519 1.00 98.00 115 THR A C 1
ATOM 885 O O . THR A 1 115 ? -9.468 -6.421 16.682 1.00 98.00 115 THR A O 1
ATOM 888 N N . ARG A 1 116 ? -10.308 -4.803 15.373 1.00 98.12 116 ARG A N 1
ATOM 889 C CA . ARG A 1 116 ? -10.419 -5.573 14.134 1.00 98.12 116 ARG A CA 1
ATOM 890 C C . ARG A 1 116 ? -9.441 -5.042 13.099 1.00 98.12 116 ARG A C 1
ATOM 892 O O . ARG A 1 116 ? -9.418 -3.848 12.800 1.00 98.12 116 ARG A O 1
ATOM 899 N N . ILE A 1 117 ? -8.672 -5.937 12.499 1.00 98.38 117 ILE A N 1
ATOM 900 C CA . ILE A 1 117 ? -7.654 -5.608 11.505 1.00 98.38 117 ILE A CA 1
ATOM 901 C C . ILE A 1 117 ? -8.119 -6.114 10.147 1.00 98.38 117 ILE A C 1
ATOM 903 O O . ILE A 1 117 ? -8.470 -7.281 9.997 1.00 98.38 117 ILE A O 1
ATOM 907 N N . ILE A 1 118 ? -8.116 -5.229 9.153 1.00 98.12 118 ILE A N 1
ATOM 908 C CA . ILE A 1 118 ? -8.535 -5.529 7.785 1.00 98.12 118 ILE A CA 1
ATOM 909 C C . ILE A 1 118 ? -7.328 -5.461 6.855 1.00 98.12 118 ILE A C 1
ATOM 911 O O . ILE A 1 118 ? -6.674 -4.419 6.742 1.00 98.12 118 ILE A O 1
ATOM 915 N N . CYS A 1 119 ? -7.067 -6.553 6.143 1.00 97.69 119 CYS A N 1
ATOM 916 C CA . CYS A 1 119 ? -6.008 -6.639 5.146 1.00 97.69 119 CYS A CA 1
ATOM 917 C C . CYS A 1 119 ? -6.542 -7.164 3.808 1.00 97.69 119 CYS A C 1
ATOM 919 O O . CYS A 1 119 ? -7.405 -8.030 3.741 1.00 97.69 119 CYS A O 1
ATOM 921 N N . VAL A 1 120 ? -6.007 -6.659 2.709 1.00 96.81 120 VAL A N 1
ATOM 922 C CA . VAL A 1 120 ? -6.265 -7.143 1.359 1.00 96.81 120 VAL A CA 1
ATOM 923 C C . VAL A 1 120 ? -4.932 -7.585 0.772 1.00 96.81 120 VAL A C 1
ATOM 925 O O . VAL A 1 120 ? -3.983 -6.795 0.651 1.00 96.81 120 VAL A O 1
ATOM 928 N N . CYS A 1 121 ? -4.853 -8.862 0.421 1.00 97.00 121 CYS A N 1
ATOM 929 C CA . CYS A 1 121 ? -3.691 -9.497 -0.176 1.00 97.00 121 CYS A CA 1
ATOM 930 C C . CYS A 1 121 ? -3.922 -9.664 -1.675 1.00 97.00 121 CYS A C 1
ATOM 932 O O . CYS A 1 121 ? -5.014 -10.001 -2.116 1.00 97.00 121 CYS A O 1
ATOM 934 N N . ARG A 1 122 ? -2.883 -9.445 -2.473 1.00 96.69 122 ARG A N 1
ATOM 935 C CA . ARG A 1 122 ? -2.927 -9.624 -3.925 1.00 96.69 122 ARG A CA 1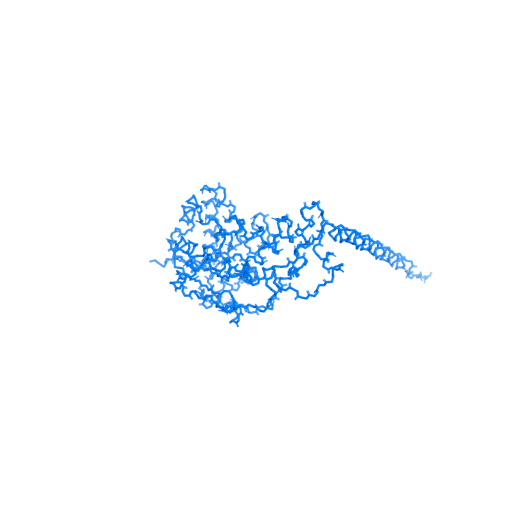
ATOM 936 C C . ARG A 1 122 ? -1.863 -10.620 -4.324 1.00 96.69 122 ARG A C 1
ATOM 938 O O . ARG A 1 122 ? -0.777 -10.579 -3.755 1.00 96.69 122 ARG A O 1
ATOM 945 N N . ARG A 1 123 ? -2.147 -11.473 -5.307 1.00 97.44 123 ARG A N 1
ATOM 946 C CA . ARG A 1 123 ? -1.177 -12.474 -5.757 1.00 97.44 123 ARG A CA 1
ATOM 947 C C . ARG A 1 123 ? 0.164 -11.814 -6.104 1.00 97.44 123 ARG A C 1
ATOM 949 O O . ARG A 1 123 ? 0.202 -10.741 -6.718 1.00 97.44 123 ARG A O 1
ATOM 956 N N . GLN A 1 124 ? 1.254 -12.414 -5.628 1.00 97.31 124 GLN A N 1
ATOM 957 C CA . GLN A 1 124 ? 2.570 -11.773 -5.532 1.00 97.31 124 GLN A CA 1
ATOM 958 C C . GLN A 1 124 ? 3.099 -11.261 -6.876 1.00 97.31 124 GLN A C 1
ATOM 960 O O . GLN A 1 124 ? 3.664 -10.172 -6.954 1.00 97.31 124 GLN A O 1
ATOM 965 N N . ASP A 1 125 ? 2.866 -12.018 -7.941 1.00 97.38 125 ASP A N 1
ATOM 966 C CA . ASP A 1 125 ? 3.198 -11.665 -9.318 1.00 97.38 125 ASP A CA 1
ATOM 967 C C . ASP A 1 125 ? 2.488 -10.389 -9.791 1.00 97.38 125 ASP A C 1
ATOM 969 O O . ASP A 1 125 ? 3.121 -9.486 -10.339 1.00 97.38 125 ASP A O 1
ATOM 973 N N . TYR A 1 126 ? 1.188 -10.252 -9.531 1.00 96.25 126 TYR A N 1
ATOM 974 C CA . TYR A 1 126 ? 0.452 -9.039 -9.888 1.00 96.25 126 TYR A CA 1
ATOM 975 C C . TYR A 1 126 ? 0.786 -7.861 -8.975 1.00 96.25 126 TYR A C 1
ATOM 977 O O . TYR A 1 126 ? 0.845 -6.713 -9.433 1.00 96.25 126 TYR A O 1
ATOM 985 N N . PHE A 1 127 ? 1.018 -8.123 -7.689 1.00 96.56 127 PHE A N 1
ATOM 986 C CA . PHE A 1 127 ? 1.475 -7.107 -6.749 1.00 96.56 127 PHE A CA 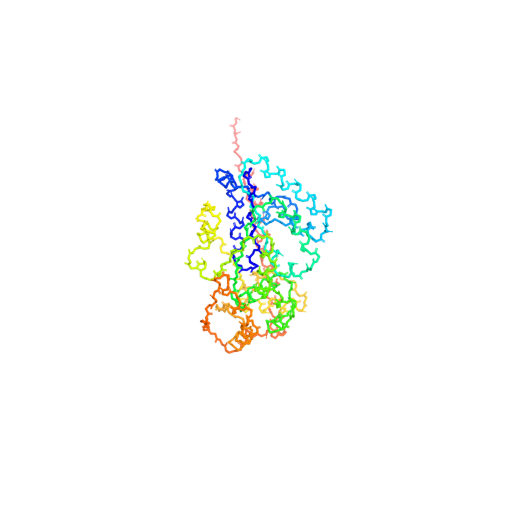1
ATOM 987 C C . PHE A 1 127 ? 2.816 -6.509 -7.194 1.00 96.56 127 PHE A C 1
ATOM 989 O O . PHE A 1 127 ? 2.931 -5.282 -7.286 1.00 96.56 127 PHE A O 1
ATOM 996 N N . ILE A 1 128 ? 3.810 -7.347 -7.512 1.00 97.00 128 ILE A N 1
ATOM 997 C CA . ILE A 1 128 ? 5.167 -6.877 -7.806 1.00 97.00 128 ILE A CA 1
ATOM 998 C C . ILE A 1 128 ? 5.247 -6.123 -9.134 1.00 97.00 128 ILE A C 1
ATOM 1000 O O . ILE A 1 128 ? 5.910 -5.087 -9.189 1.00 97.00 128 ILE A O 1
ATOM 1004 N N . GLU A 1 129 ? 4.506 -6.549 -10.167 1.00 96.62 129 GLU A N 1
ATOM 1005 C CA . GLU A 1 129 ? 4.375 -5.796 -11.424 1.00 96.62 129 GLU A CA 1
ATOM 1006 C C . GLU A 1 129 ? 3.787 -4.405 -11.163 1.00 96.62 129 GLU A C 1
ATOM 1008 O O . GLU A 1 129 ? 4.287 -3.389 -11.653 1.00 96.62 129 GLU A O 1
ATOM 1013 N N . SER A 1 130 ? 2.739 -4.340 -10.336 1.00 95.25 130 SER A N 1
ATOM 1014 C CA . SER A 1 130 ? 2.080 -3.083 -9.987 1.00 95.25 130 SER A CA 1
ATOM 1015 C C . SER A 1 130 ? 2.979 -2.163 -9.151 1.00 95.25 130 SER A C 1
ATOM 1017 O O . SER A 1 130 ? 2.969 -0.940 -9.342 1.00 95.25 130 SER A O 1
ATOM 1019 N N . LEU A 1 131 ? 3.767 -2.731 -8.233 1.00 95.56 131 LEU A N 1
ATOM 1020 C CA . LEU A 1 131 ? 4.734 -1.999 -7.418 1.00 95.56 131 LEU A CA 1
ATOM 1021 C C . LEU A 1 131 ? 5.890 -1.464 -8.272 1.00 95.56 131 LEU A C 1
ATOM 1023 O O . LEU A 1 131 ? 6.236 -0.287 -8.149 1.00 95.56 131 LEU A O 1
ATOM 1027 N N . TRP A 1 132 ? 6.459 -2.296 -9.148 1.00 97.44 132 TRP A N 1
ATOM 1028 C CA . TRP A 1 132 ? 7.533 -1.910 -10.062 1.00 97.44 132 TRP A CA 1
ATOM 1029 C C . TRP A 1 132 ? 7.093 -0.791 -11.007 1.00 97.44 132 TRP A C 1
ATOM 1031 O O . TRP A 1 132 ? 7.785 0.220 -11.130 1.00 97.44 132 TRP A O 1
ATOM 1041 N N . ASN A 1 133 ? 5.901 -0.907 -11.598 1.00 96.00 133 ASN A N 1
ATOM 1042 C CA . ASN A 1 133 ? 5.330 0.123 -12.463 1.00 96.00 133 ASN A CA 1
ATOM 1043 C C . ASN A 1 133 ? 5.174 1.461 -11.711 1.00 96.00 133 ASN A C 1
ATOM 1045 O O . ASN A 1 133 ? 5.646 2.506 -12.168 1.00 96.00 133 ASN A O 1
ATOM 1049 N N . GLN A 1 134 ? 4.617 1.428 -10.493 1.00 94.69 134 GLN A N 1
ATOM 1050 C CA . GLN A 1 134 ? 4.494 2.630 -9.665 1.00 94.69 134 GLN A CA 1
ATOM 1051 C C . GLN A 1 134 ? 5.856 3.234 -9.299 1.00 94.69 134 GLN A C 1
ATOM 1053 O O . GLN A 1 134 ? 6.007 4.455 -9.362 1.00 94.69 134 GLN A O 1
ATOM 1058 N N . LYS A 1 135 ? 6.850 2.422 -8.919 1.00 95.75 135 LYS A N 1
ATOM 1059 C CA . LYS A 1 135 ? 8.192 2.931 -8.605 1.00 95.75 135 LYS A CA 1
ATOM 1060 C C . LYS A 1 135 ? 8.881 3.507 -9.842 1.00 95.75 135 LYS A C 1
ATOM 1062 O O . LYS A 1 135 ? 9.533 4.539 -9.712 1.00 95.75 135 LYS A O 1
ATOM 1067 N N . SER A 1 136 ? 8.692 2.912 -11.018 1.00 96.50 136 SER A N 1
ATOM 1068 C CA . SER A 1 136 ? 9.251 3.410 -12.284 1.00 96.50 136 SER A CA 1
ATOM 1069 C C . SER A 1 136 ? 8.682 4.789 -12.615 1.00 96.50 136 SER A C 1
ATOM 1071 O O . SER A 1 136 ? 9.434 5.736 -12.827 1.00 96.50 136 SER A O 1
ATOM 1073 N N . LYS A 1 137 ? 7.356 4.939 -12.508 1.00 94.19 137 LYS A N 1
ATOM 1074 C CA . LYS A 1 137 ? 6.634 6.211 -12.677 1.00 94.19 137 LYS A CA 1
ATOM 1075 C C . LYS A 1 137 ? 7.051 7.304 -11.689 1.00 94.19 137 LYS A C 1
ATOM 1077 O O . LYS A 1 137 ? 7.005 8.480 -12.036 1.00 94.19 137 LYS A O 1
ATOM 1082 N N . LEU A 1 138 ? 7.386 6.937 -10.453 1.00 93.44 138 LEU A N 1
ATOM 1083 C CA . LEU A 1 138 ? 7.762 7.880 -9.392 1.00 93.44 138 LEU A CA 1
ATOM 1084 C C . LEU A 1 138 ? 9.272 8.146 -9.321 1.00 93.44 138 LEU A C 1
ATOM 1086 O O . LEU A 1 138 ? 9.717 8.765 -8.357 1.00 93.44 138 LEU A O 1
ATOM 1090 N N . MET A 1 139 ? 10.055 7.658 -10.289 1.00 94.12 139 MET A N 1
ATOM 1091 C CA . MET A 1 139 ? 11.521 7.740 -10.288 1.00 94.12 139 MET A CA 1
ATOM 1092 C C . MET A 1 139 ? 12.167 7.121 -9.031 1.00 94.12 139 MET A C 1
ATOM 1094 O O . MET A 1 139 ? 13.205 7.562 -8.546 1.00 94.12 139 MET A O 1
ATOM 1098 N N . ARG A 1 140 ? 11.531 6.079 -8.476 1.00 95.00 140 ARG A N 1
ATOM 1099 C CA . ARG A 1 140 ? 11.952 5.342 -7.266 1.00 95.00 140 ARG A CA 1
ATOM 1100 C C . ARG A 1 140 ? 12.561 3.972 -7.567 1.00 95.00 140 ARG A C 1
ATOM 1102 O O . ARG A 1 140 ? 12.802 3.197 -6.647 1.00 95.00 140 ARG A O 1
ATOM 1109 N N . THR A 1 141 ? 12.770 3.651 -8.840 1.00 96.50 141 THR A N 1
ATOM 1110 C CA . THR A 1 141 ? 13.554 2.490 -9.268 1.00 96.50 141 THR A CA 1
ATOM 1111 C C . THR A 1 141 ? 14.291 2.810 -10.562 1.00 96.50 141 THR A C 1
ATOM 1113 O O . THR A 1 141 ? 13.763 3.499 -11.435 1.00 96.50 141 THR A O 1
ATOM 1116 N N . ARG A 1 142 ? 15.517 2.300 -10.660 1.00 97.12 142 ARG A N 1
ATOM 1117 C CA . ARG A 1 142 ? 16.350 2.296 -11.874 1.00 97.12 142 ARG A CA 1
ATOM 1118 C C . ARG A 1 142 ? 16.464 0.893 -12.475 1.00 97.12 142 ARG A C 1
ATOM 1120 O O . ARG A 1 142 ? 17.065 0.724 -13.529 1.00 97.12 142 ARG A O 1
ATOM 1127 N N . SER A 1 143 ? 15.917 -0.095 -11.772 1.00 97.62 143 SER A N 1
ATOM 1128 C CA . SER A 1 143 ? 16.046 -1.508 -12.087 1.00 97.62 143 SER A CA 1
ATOM 1129 C C . SER A 1 143 ? 14.981 -1.950 -13.075 1.00 97.62 143 SER A C 1
ATOM 1131 O O . SER A 1 143 ? 13.815 -1.543 -12.981 1.00 97.62 143 SER A O 1
ATOM 1133 N N . HIS A 1 144 ? 15.385 -2.826 -13.987 1.00 97.81 144 HIS A N 1
ATOM 1134 C CA . HIS A 1 144 ? 14.450 -3.592 -14.803 1.00 97.81 144 HIS A CA 1
ATOM 1135 C C . HIS A 1 144 ? 13.667 -4.598 -13.928 1.00 97.81 144 HIS A C 1
ATOM 1137 O O . HIS A 1 144 ? 13.993 -4.780 -12.753 1.00 97.81 144 HIS A O 1
ATOM 1143 N N . ILE A 1 145 ? 12.577 -5.187 -14.437 1.00 97.75 145 ILE A N 1
ATOM 1144 C CA . ILE A 1 145 ? 11.671 -6.008 -13.612 1.00 97.75 145 ILE A CA 1
ATOM 1145 C C . ILE A 1 145 ? 12.364 -7.254 -13.038 1.00 97.75 145 ILE A C 1
ATOM 1147 O O . ILE A 1 145 ? 12.115 -7.602 -11.890 1.00 97.75 145 ILE A O 1
ATOM 1151 N N . ASP A 1 146 ? 13.268 -7.882 -13.786 1.00 97.44 146 ASP A N 1
ATOM 1152 C CA . ASP A 1 146 ? 14.073 -9.034 -13.354 1.00 97.44 146 ASP A CA 1
ATOM 1153 C C . ASP A 1 146 ? 14.987 -8.705 -12.159 1.00 97.44 146 ASP A C 1
ATOM 1155 O O . ASP A 1 146 ? 14.975 -9.395 -11.141 1.00 97.44 146 ASP A O 1
ATOM 1159 N N . GLU A 1 147 ? 15.721 -7.598 -12.238 1.00 97.88 147 GLU A N 1
ATOM 1160 C CA . GLU A 1 147 ? 16.539 -7.058 -11.153 1.00 97.88 147 GLU A CA 1
ATOM 1161 C C . GLU A 1 147 ? 15.660 -6.672 -9.950 1.00 97.88 147 GLU A C 1
ATOM 1163 O O . GLU A 1 147 ? 16.025 -6.890 -8.795 1.00 97.88 147 GLU A O 1
ATOM 1168 N N . PHE A 1 148 ? 14.471 -6.123 -10.213 1.00 97.62 148 PHE A N 1
ATOM 1169 C CA . PHE A 1 148 ? 13.543 -5.674 -9.181 1.00 97.62 148 PHE A CA 1
ATOM 1170 C C . PHE A 1 148 ? 12.924 -6.829 -8.383 1.00 97.62 148 PHE A C 1
ATOM 1172 O O . PHE A 1 148 ? 12.740 -6.700 -7.174 1.00 97.62 148 PHE A O 1
ATOM 1179 N N . ILE A 1 149 ? 12.616 -7.961 -9.024 1.00 96.94 149 ILE A N 1
ATOM 1180 C CA . ILE A 1 149 ? 12.116 -9.153 -8.318 1.00 96.94 149 ILE A CA 1
ATOM 1181 C C . ILE A 1 149 ? 13.230 -9.951 -7.630 1.00 96.94 149 ILE A C 1
ATOM 1183 O O . ILE A 1 149 ? 12.945 -10.751 -6.740 1.00 96.94 149 ILE A O 1
ATOM 1187 N N . ALA A 1 150 ? 14.492 -9.738 -8.004 1.00 96.00 150 ALA A N 1
ATOM 1188 C CA . ALA A 1 150 ? 15.636 -10.321 -7.309 1.00 96.00 150 ALA A CA 1
ATOM 1189 C C . ALA A 1 150 ? 15.991 -9.559 -6.016 1.00 96.00 150 ALA A C 1
ATOM 1191 O O . ALA A 1 150 ? 16.591 -10.137 -5.109 1.00 96.00 150 ALA A O 1
ATOM 1192 N N . ASP A 1 151 ? 15.598 -8.285 -5.903 1.00 95.56 151 ASP A N 1
ATOM 1193 C CA . ASP A 1 151 ? 15.894 -7.420 -4.759 1.00 95.56 151 ASP A CA 1
ATOM 1194 C C . ASP A 1 151 ? 15.132 -7.837 -3.475 1.00 95.56 151 ASP A C 1
ATOM 1196 O O . ASP A 1 151 ? 13.897 -7.729 -3.411 1.00 95.56 151 ASP A O 1
ATOM 1200 N N . PRO A 1 152 ? 15.835 -8.224 -2.388 1.00 93.31 152 PRO A N 1
ATOM 1201 C CA . PRO A 1 152 ? 15.208 -8.559 -1.108 1.00 93.31 152 PRO A CA 1
ATOM 1202 C C . PRO A 1 152 ? 14.325 -7.442 -0.531 1.00 93.31 152 PRO A C 1
ATOM 1204 O O . PRO A 1 152 ? 13.312 -7.726 0.118 1.00 93.31 152 PRO A O 1
ATOM 1207 N N . ALA A 1 153 ? 14.661 -6.168 -0.774 1.00 91.75 153 ALA A N 1
ATOM 1208 C CA . ALA A 1 153 ? 13.874 -5.038 -0.282 1.00 91.75 153 ALA A CA 1
ATOM 1209 C C . ALA A 1 153 ? 12.515 -4.906 -0.984 1.00 91.75 153 ALA A C 1
ATOM 1211 O O . ALA A 1 153 ? 11.586 -4.325 -0.413 1.00 91.75 153 ALA A O 1
ATOM 1212 N N . SER A 1 154 ? 12.385 -5.463 -2.187 1.00 92.62 154 SER A N 1
ATOM 1213 C CA . SER A 1 154 ? 11.133 -5.555 -2.934 1.00 92.62 154 SER A CA 1
ATOM 1214 C C . SER A 1 154 ? 10.351 -6.818 -2.550 1.00 92.62 154 SER A C 1
ATOM 1216 O O . SER A 1 154 ? 9.136 -6.757 -2.355 1.00 92.62 154 SER A O 1
ATOM 1218 N N . LEU A 1 155 ? 11.048 -7.933 -2.306 1.00 92.38 155 LEU A N 1
ATOM 1219 C CA . LEU A 1 155 ? 10.444 -9.207 -1.898 1.00 92.38 155 LEU A CA 1
ATOM 1220 C C . LEU A 1 155 ? 9.828 -9.205 -0.493 1.00 92.38 155 LEU A C 1
ATOM 1222 O O . LEU A 1 155 ? 8.829 -9.883 -0.256 1.00 92.38 155 LEU A O 1
ATOM 1226 N N . ARG A 1 156 ? 10.377 -8.426 0.445 1.00 90.94 156 ARG A N 1
ATOM 1227 C CA . ARG A 1 156 ? 9.883 -8.366 1.837 1.00 90.94 156 ARG A CA 1
ATOM 1228 C C . ARG A 1 156 ? 8.430 -7.898 1.988 1.00 90.94 156 ARG A C 1
ATOM 1230 O O . ARG A 1 156 ? 7.854 -8.083 3.050 1.00 90.94 156 ARG A O 1
ATOM 1237 N N . HIS A 1 157 ? 7.840 -7.298 0.955 1.00 92.38 157 HIS A N 1
ATOM 1238 C CA . HIS A 1 157 ? 6.432 -6.888 0.948 1.00 92.38 157 HIS A CA 1
ATOM 1239 C C . HIS A 1 157 ? 5.447 -8.050 0.722 1.00 92.38 157 HIS A C 1
ATOM 1241 O O . HIS A 1 157 ? 4.247 -7.861 0.882 1.00 92.38 157 HIS A O 1
ATOM 1247 N N . MET A 1 158 ? 5.935 -9.223 0.303 1.00 94.50 158 MET A N 1
ATOM 1248 C CA . MET A 1 158 ? 5.107 -10.294 -0.269 1.00 94.50 158 MET A CA 1
ATOM 1249 C C . MET A 1 158 ? 4.944 -11.527 0.629 1.00 94.50 158 MET A C 1
ATOM 1251 O O . MET A 1 158 ? 4.214 -12.451 0.271 1.00 94.50 158 MET A O 1
ATOM 1255 N N . ASN A 1 159 ? 5.591 -11.549 1.802 1.00 93.88 159 ASN A N 1
ATOM 1256 C CA . ASN A 1 159 ? 5.344 -12.585 2.805 1.00 93.88 159 ASN A CA 1
ATOM 1257 C C . ASN A 1 159 ? 4.116 -12.207 3.647 1.00 93.88 159 ASN A C 1
ATOM 1259 O O . ASN A 1 159 ? 4.222 -11.649 4.745 1.00 93.88 159 ASN A O 1
ATOM 1263 N N . TYR A 1 160 ? 2.938 -12.453 3.074 1.00 96.50 160 TYR A N 1
ATOM 1264 C CA . TYR A 1 160 ? 1.676 -12.076 3.697 1.00 96.50 160 TYR A CA 1
ATOM 1265 C C . TYR A 1 160 ? 1.392 -12.895 4.954 1.00 96.50 160 TYR A C 1
ATOM 1267 O O . TYR A 1 160 ? 0.948 -12.296 5.921 1.00 96.50 160 TYR A O 1
ATOM 1275 N N . ALA A 1 161 ? 1.723 -14.192 4.999 1.00 96.62 161 ALA A N 1
ATOM 1276 C CA . ALA A 1 161 ? 1.515 -15.015 6.197 1.00 96.62 161 ALA A CA 1
ATOM 1277 C C . ALA A 1 161 ? 2.174 -14.391 7.437 1.00 96.62 161 ALA A C 1
ATOM 1279 O O . ALA A 1 161 ? 1.483 -14.072 8.397 1.00 96.62 161 ALA A O 1
ATOM 1280 N N . LYS A 1 162 ? 3.466 -14.041 7.347 1.00 95.56 162 LYS A N 1
ATOM 1281 C CA . LYS A 1 162 ? 4.170 -13.340 8.436 1.00 95.56 162 LYS A CA 1
ATOM 1282 C C . LYS A 1 162 ? 3.559 -11.982 8.771 1.00 95.56 162 LYS A C 1
ATOM 1284 O O . LYS A 1 162 ? 3.549 -11.578 9.928 1.00 95.56 162 LYS A O 1
ATOM 1289 N N . THR A 1 163 ? 3.078 -11.259 7.758 1.00 95.94 163 THR A N 1
ATOM 1290 C CA . THR A 1 163 ? 2.402 -9.969 7.964 1.00 95.94 163 THR A CA 1
ATOM 1291 C C . THR A 1 163 ? 1.123 -10.152 8.772 1.00 95.94 163 THR A C 1
ATOM 1293 O O . THR A 1 163 ? 0.903 -9.403 9.716 1.00 95.94 163 THR A O 1
ATOM 1296 N N . LEU A 1 164 ? 0.292 -11.129 8.406 1.00 97.31 164 LEU A N 1
ATOM 1297 C CA . LEU A 1 164 ? -0.980 -11.380 9.072 1.00 97.31 164 LEU A CA 1
ATOM 1298 C C . LEU A 1 164 ? -0.776 -11.946 10.481 1.00 97.31 164 LEU A C 1
ATOM 1300 O O . LEU A 1 164 ? -1.461 -11.493 11.393 1.00 97.31 164 LEU A O 1
ATOM 1304 N N . ASP A 1 165 ? 0.204 -12.832 10.677 1.00 96.62 165 ASP A N 1
ATOM 1305 C CA . ASP A 1 165 ? 0.546 -13.373 11.998 1.00 96.62 165 ASP A CA 1
ATOM 1306 C C . ASP A 1 165 ? 0.922 -12.258 12.967 1.00 96.62 165 ASP A C 1
ATOM 1308 O O . ASP A 1 165 ? 0.306 -12.124 14.022 1.00 96.62 165 ASP A O 1
ATOM 1312 N N . ALA A 1 166 ? 1.866 -11.398 12.568 1.00 96.31 166 ALA A N 1
ATOM 1313 C CA . ALA A 1 166 ? 2.322 -10.297 13.409 1.00 96.31 166 ALA A CA 1
ATOM 1314 C C . ALA A 1 166 ? 1.181 -9.341 13.779 1.00 96.31 166 ALA A C 1
ATOM 1316 O O . ALA A 1 166 ? 1.151 -8.811 14.880 1.00 96.31 166 ALA A O 1
ATOM 1317 N N . TRP A 1 167 ? 0.227 -9.118 12.875 1.00 97.38 167 TRP A N 1
ATOM 1318 C CA . TRP A 1 167 ? -0.928 -8.275 13.164 1.00 97.38 167 TRP A CA 1
ATOM 1319 C C . TRP A 1 167 ? -1.995 -8.981 14.012 1.00 97.38 167 TRP A C 1
ATOM 1321 O O . TRP A 1 167 ? -2.659 -8.314 14.799 1.00 97.38 167 TRP A O 1
ATOM 1331 N N . SER A 1 168 ? -2.145 -10.304 13.907 1.00 96.75 168 SER A N 1
ATOM 1332 C CA . SER A 1 168 ? -3.143 -11.064 14.678 1.00 96.75 168 SER A CA 1
ATOM 1333 C C . SER A 1 168 ? -2.912 -11.044 16.194 1.00 96.75 168 SER A C 1
ATOM 1335 O O . SER A 1 168 ? -3.837 -11.304 16.956 1.00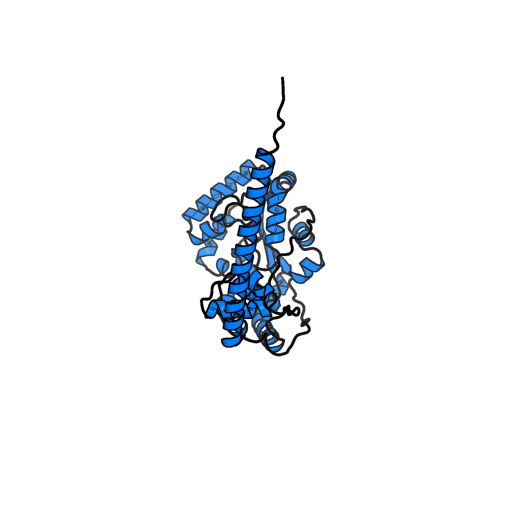 96.75 168 SER A O 1
ATOM 1337 N N . GLU A 1 169 ? -1.716 -10.658 16.646 1.00 96.19 169 GLU A N 1
ATOM 1338 C CA . GLU A 1 169 ? -1.416 -10.420 18.065 1.00 96.19 169 GLU A CA 1
ATOM 1339 C C . GLU A 1 169 ? -2.127 -9.177 18.635 1.00 96.19 169 GLU A C 1
ATOM 1341 O O . GLU A 1 169 ? -2.282 -9.056 19.850 1.00 96.19 169 GLU A O 1
ATOM 1346 N N . PHE A 1 170 ? -2.569 -8.250 17.777 1.00 97.06 170 PHE A N 1
ATOM 1347 C CA . PHE A 1 170 ? -3.135 -6.956 18.181 1.00 97.06 170 PHE A CA 1
ATOM 1348 C C . PHE A 1 170 ? -4.651 -6.851 17.998 1.00 97.06 170 PHE A C 1
ATOM 1350 O O . PHE A 1 170 ? -5.226 -5.812 18.326 1.00 97.06 170 PHE A O 1
ATOM 1357 N N . GLY A 1 171 ? -5.300 -7.883 17.457 1.00 96.19 171 GLY A N 1
ATOM 1358 C CA . GLY A 1 171 ? -6.739 -7.886 17.226 1.00 96.19 171 GLY A CA 1
ATOM 1359 C C . GLY A 1 171 ? -7.210 -8.964 16.255 1.00 96.19 171 GLY A C 1
ATOM 1360 O O . GLY A 1 171 ? -6.417 -9.701 15.666 1.00 96.19 171 GLY A O 1
ATOM 1361 N N . ASP A 1 172 ? -8.522 -9.006 16.047 1.00 97.06 172 ASP A N 1
ATOM 1362 C CA . ASP A 1 172 ? -9.177 -9.944 15.143 1.00 97.06 172 ASP A CA 1
ATOM 1363 C C . ASP A 1 172 ? -8.783 -9.655 13.692 1.00 97.06 172 ASP A C 1
ATOM 1365 O O . ASP A 1 172 ? -9.164 -8.638 13.105 1.00 97.06 172 ASP A O 1
ATOM 1369 N N . MET A 1 173 ? -8.021 -10.567 13.093 1.00 97.31 173 MET A N 1
ATOM 1370 C CA . MET A 1 173 ? -7.541 -10.439 11.721 1.00 97.31 173 MET A CA 1
ATOM 1371 C C . MET A 1 173 ? -8.584 -10.926 10.713 1.00 97.31 173 MET A C 1
ATOM 1373 O O . MET A 1 173 ? -8.977 -12.090 10.718 1.00 97.31 173 MET A O 1
ATOM 1377 N N . THR A 1 174 ? -8.963 -10.057 9.778 1.00 97.25 174 THR A N 1
ATOM 1378 C CA . THR A 1 174 ? -9.755 -10.409 8.595 1.00 97.25 174 THR A CA 1
ATOM 1379 C C . THR A 1 174 ? -8.989 -10.028 7.332 1.00 97.25 174 THR A C 1
ATOM 1381 O O . THR A 1 174 ? -8.557 -8.882 7.180 1.00 97.25 174 THR A O 1
ATOM 1384 N N . ALA A 1 175 ? -8.833 -10.977 6.408 1.00 97.00 175 ALA A N 1
ATOM 1385 C CA . ALA A 1 175 ? -8.123 -10.754 5.157 1.00 97.00 175 ALA A CA 1
ATOM 1386 C C . ALA A 1 175 ? -8.957 -11.140 3.927 1.00 97.00 175 ALA A C 1
ATOM 1388 O O . ALA A 1 175 ? -9.739 -12.086 3.979 1.00 97.00 175 ALA A O 1
ATOM 1389 N N . PHE A 1 176 ? -8.741 -10.446 2.802 1.00 95.12 176 PHE A N 1
ATOM 1390 C CA . PHE A 1 176 ? -9.359 -10.770 1.506 1.00 95.12 176 PHE A CA 1
ATOM 1391 C C . PHE A 1 176 ? -8.341 -10.906 0.379 1.00 95.12 176 PHE A C 1
ATOM 1393 O O . PHE A 1 176 ? -7.301 -10.246 0.379 1.00 95.12 176 PHE A O 1
ATOM 1400 N N . GLU A 1 177 ? -8.674 -11.728 -0.614 1.00 96.44 177 GLU A N 1
ATOM 1401 C CA . GLU A 1 177 ? -7.948 -11.789 -1.879 1.00 96.44 177 GLU A CA 1
ATOM 1402 C C . GLU A 1 177 ? -8.449 -10.660 -2.793 1.00 96.44 177 GLU A C 1
ATOM 1404 O O . GLU A 1 177 ? -9.652 -10.497 -2.998 1.00 96.44 177 GLU A O 1
ATOM 1409 N N . PHE A 1 178 ? -7.528 -9.846 -3.302 1.00 96.31 178 PHE A N 1
ATOM 1410 C CA . PHE A 1 178 ? -7.833 -8.615 -4.021 1.00 96.31 178 PHE A CA 1
ATOM 1411 C C . PHE A 1 178 ? -8.599 -8.845 -5.325 1.00 96.31 178 PHE A C 1
ATOM 1413 O O . PHE A 1 178 ? -9.566 -8.132 -5.580 1.00 96.31 178 PHE A O 1
ATOM 1420 N N . ASP A 1 179 ? -8.181 -9.793 -6.164 1.00 93.75 179 ASP A N 1
ATOM 1421 C CA . ASP A 1 179 ? -8.778 -9.970 -7.489 1.00 93.75 179 ASP A CA 1
ATOM 1422 C C . ASP A 1 179 ? -10.219 -10.517 -7.386 1.00 93.75 179 ASP A C 1
ATOM 1424 O O . ASP A 1 179 ? -11.105 -10.082 -8.126 1.00 93.75 179 ASP A O 1
ATOM 1428 N N . GLN A 1 180 ? -10.496 -11.395 -6.419 1.00 94.50 180 GLN A N 1
ATOM 1429 C CA . GLN A 1 180 ? -11.840 -11.846 -6.060 1.00 94.50 180 GLN A CA 1
ATOM 1430 C C . GLN A 1 180 ? -12.661 -10.722 -5.430 1.00 94.50 180 GLN A C 1
ATOM 1432 O O . GLN A 1 180 ? -13.823 -10.546 -5.794 1.00 94.50 180 GLN A O 1
ATOM 1437 N N . ALA A 1 181 ? -12.066 -9.921 -4.541 1.00 94.38 181 ALA A N 1
ATOM 1438 C CA . ALA A 1 181 ? -12.756 -8.780 -3.952 1.00 94.38 181 ALA A CA 1
ATOM 1439 C C . ALA A 1 181 ? -13.167 -7.758 -5.021 1.00 94.38 181 ALA A C 1
ATOM 1441 O O . ALA A 1 181 ? -14.291 -7.273 -5.000 1.00 94.38 181 ALA A O 1
ATOM 1442 N N . VAL A 1 182 ? -12.308 -7.486 -6.008 1.00 92.75 182 VAL A N 1
ATOM 1443 C CA . VAL A 1 182 ? -12.642 -6.627 -7.154 1.00 92.75 182 VAL A CA 1
ATOM 1444 C C . VAL A 1 182 ? -13.774 -7.226 -7.991 1.00 92.75 182 VAL A C 1
ATOM 1446 O O . VAL A 1 182 ? -14.705 -6.502 -8.340 1.00 92.75 182 VAL A O 1
ATOM 1449 N N . LYS A 1 183 ? -13.747 -8.535 -8.287 1.00 93.00 183 LYS A N 1
ATOM 1450 C CA . LYS A 1 183 ? -14.841 -9.217 -9.011 1.00 93.00 183 LYS A CA 1
ATOM 1451 C C . LYS A 1 183 ? -16.181 -9.124 -8.272 1.00 93.00 183 LYS A C 1
ATOM 1453 O O . LYS A 1 183 ? -17.218 -9.015 -8.920 1.00 93.00 183 LYS A O 1
ATOM 1458 N N . ALA A 1 184 ? -16.151 -9.156 -6.941 1.00 93.25 184 ALA A N 1
ATOM 1459 C CA . ALA A 1 184 ? -17.320 -9.062 -6.070 1.00 93.25 184 ALA A CA 1
ATOM 1460 C C . ALA A 1 184 ? -17.684 -7.622 -5.652 1.00 93.25 184 ALA A C 1
ATOM 1462 O O . ALA A 1 184 ? -18.592 -7.459 -4.839 1.00 93.25 184 ALA A O 1
ATOM 1463 N N . ASP A 1 185 ? -17.025 -6.607 -6.229 1.00 93.19 185 ASP A N 1
ATOM 1464 C CA . ASP A 1 185 ? -17.026 -5.204 -5.793 1.00 93.19 185 ASP A CA 1
ATOM 1465 C C . ASP A 1 185 ? -16.292 -4.997 -4.453 1.00 93.19 185 ASP A C 1
ATOM 1467 O O . ASP A 1 185 ? -16.788 -5.317 -3.370 1.00 93.19 185 ASP A O 1
ATOM 1471 N N . LEU A 1 186 ? -15.089 -4.414 -4.537 1.00 93.38 186 LEU A N 1
ATOM 1472 C CA . LEU A 1 186 ? -14.195 -4.223 -3.393 1.00 93.38 186 LEU A CA 1
ATOM 1473 C C . LEU A 1 186 ? -14.853 -3.409 -2.271 1.00 93.38 186 LEU A C 1
ATOM 1475 O O . LEU A 1 186 ? -14.597 -3.681 -1.098 1.00 93.38 186 LEU A O 1
ATOM 1479 N N . ILE A 1 187 ? -15.693 -2.426 -2.616 1.00 94.62 187 ILE A N 1
ATOM 1480 C CA . ILE A 1 187 ? -16.383 -1.594 -1.626 1.00 94.62 187 ILE A CA 1
ATOM 1481 C C . ILE A 1 187 ? -17.385 -2.456 -0.859 1.00 94.62 187 ILE A C 1
ATOM 1483 O O . ILE A 1 187 ? -17.398 -2.418 0.367 1.00 94.62 187 ILE A O 1
ATOM 1487 N N . LYS A 1 188 ? -18.156 -3.301 -1.554 1.00 95.06 188 LYS A N 1
ATOM 1488 C CA . LYS A 1 188 ? -19.128 -4.202 -0.913 1.00 95.06 188 LYS A CA 1
ATOM 1489 C C . LYS A 1 188 ? -18.460 -5.241 -0.023 1.00 95.06 188 LYS A C 1
ATOM 1491 O O . LYS A 1 188 ? -18.938 -5.484 1.083 1.00 95.06 188 LYS A O 1
ATOM 1496 N N . VAL A 1 189 ? -17.350 -5.827 -0.474 1.00 95.69 189 VAL A N 1
ATOM 1497 C CA . VAL A 1 189 ? -16.574 -6.781 0.335 1.00 95.69 189 VAL A CA 1
ATOM 1498 C C . VAL A 1 189 ? -16.045 -6.108 1.603 1.00 95.69 189 VAL A C 1
ATOM 1500 O O . VAL A 1 189 ? -16.185 -6.656 2.696 1.00 95.69 189 VAL A O 1
ATOM 1503 N N . PHE A 1 190 ? -15.505 -4.892 1.484 1.00 96.12 190 PHE A N 1
ATOM 1504 C CA . PHE A 1 190 ? -15.042 -4.122 2.637 1.00 96.12 190 PHE A CA 1
ATOM 1505 C C . PHE A 1 190 ? -16.191 -3.748 3.587 1.00 96.12 190 PHE A C 1
ATOM 1507 O O . PHE A 1 190 ? -16.053 -3.881 4.804 1.00 96.12 190 PHE A O 1
ATOM 1514 N N . SER A 1 191 ? -17.338 -3.330 3.050 1.00 96.56 191 SER A N 1
ATOM 1515 C CA . SER A 1 191 ? -18.539 -3.024 3.830 1.00 96.56 191 SER A CA 1
ATOM 1516 C C . SER A 1 191 ? -19.034 -4.231 4.621 1.00 96.56 191 SER A C 1
ATOM 1518 O O . SER A 1 191 ? -19.246 -4.123 5.825 1.00 96.56 191 SER A O 1
ATOM 1520 N N . ALA A 1 192 ? -19.129 -5.405 3.992 1.00 96.06 192 ALA A N 1
ATOM 1521 C CA . ALA A 1 192 ? -19.547 -6.633 4.667 1.00 96.06 192 ALA A CA 1
ATOM 1522 C C . ALA A 1 192 ? -18.598 -7.032 5.814 1.00 96.06 192 ALA A C 1
ATOM 1524 O O . ALA A 1 192 ? -19.039 -7.510 6.856 1.00 96.06 192 ALA A O 1
ATOM 1525 N N . ALA A 1 193 ? -17.295 -6.804 5.644 1.00 95.81 193 ALA A N 1
ATOM 1526 C CA . ALA A 1 193 ? -16.274 -7.126 6.639 1.00 95.81 193 ALA A CA 1
ATOM 1527 C C . ALA A 1 193 ? -16.267 -6.199 7.864 1.00 95.81 193 ALA A C 1
ATOM 1529 O O . ALA A 1 193 ? -15.959 -6.604 8.991 1.00 95.81 193 ALA A O 1
ATOM 1530 N N . THR A 1 194 ? -16.548 -4.921 7.625 1.00 96.44 194 THR A N 1
ATOM 1531 C CA . THR A 1 194 ? -16.423 -3.858 8.628 1.00 96.44 194 THR A CA 1
ATOM 1532 C C . THR A 1 194 ? -17.752 -3.491 9.274 1.00 96.44 194 THR A C 1
ATOM 1534 O O . THR A 1 194 ? -17.754 -2.981 10.390 1.00 96.44 194 THR A O 1
ATOM 1537 N N . GLY A 1 195 ? -18.869 -3.769 8.598 1.00 96.50 195 GLY A N 1
ATOM 1538 C CA . GLY A 1 195 ? -20.193 -3.271 8.960 1.00 96.50 195 GLY A CA 1
ATOM 1539 C C . GLY A 1 195 ? -20.434 -1.814 8.554 1.00 96.50 195 GLY A C 1
ATOM 1540 O O . GLY A 1 195 ? -21.466 -1.267 8.919 1.00 96.50 195 GLY A O 1
ATOM 1541 N N . ILE A 1 196 ? -19.502 -1.183 7.828 1.00 96.19 196 ILE A N 1
ATOM 1542 C CA . ILE A 1 196 ? -19.641 0.195 7.342 1.00 96.19 196 ILE A CA 1
ATOM 1543 C C . ILE A 1 196 ? -20.384 0.169 6.009 1.00 96.19 196 ILE A C 1
ATOM 1545 O O . ILE A 1 196 ? -19.899 -0.431 5.050 1.00 96.19 196 ILE A O 1
ATOM 1549 N N . GLU A 1 197 ? -21.507 0.865 5.893 1.00 95.62 197 GLU A N 1
ATOM 1550 C CA . GLU A 1 197 ? -22.212 1.017 4.621 1.00 95.62 197 GLU A CA 1
ATOM 1551 C C . GLU A 1 197 ? -21.555 2.134 3.806 1.00 95.62 197 GLU A C 1
ATOM 1553 O O . GLU A 1 197 ? -21.709 3.316 4.109 1.00 95.62 197 GLU A O 1
ATOM 1558 N N . LEU A 1 198 ? -20.783 1.763 2.779 1.00 93.56 198 LEU A N 1
ATOM 1559 C CA . LEU A 1 198 ? -20.109 2.708 1.890 1.00 93.56 198 LEU A CA 1
ATOM 1560 C C . LEU A 1 198 ? -20.884 2.864 0.575 1.00 93.56 198 LEU A C 1
ATOM 1562 O O . LEU A 1 198 ? -21.339 1.862 0.014 1.00 93.56 198 LEU A O 1
ATOM 1566 N N . PRO A 1 199 ? -20.994 4.087 0.024 1.00 91.38 199 PRO A N 1
ATOM 1567 C CA . PRO A 1 199 ? -21.583 4.272 -1.288 1.00 91.38 199 PRO A CA 1
ATOM 1568 C C . PRO A 1 199 ? -20.686 3.645 -2.353 1.00 91.38 199 PRO A C 1
ATOM 1570 O O . PRO A 1 199 ? -19.461 3.804 -2.351 1.00 91.38 199 PRO A O 1
ATOM 1573 N N . VAL A 1 200 ? -21.312 2.962 -3.309 1.00 78.75 200 VAL A N 1
ATOM 1574 C CA . VAL A 1 200 ? -20.619 2.499 -4.510 1.00 78.75 200 VAL A CA 1
ATOM 1575 C C . VAL A 1 200 ? -20.377 3.717 -5.401 1.00 78.75 200 VAL A C 1
ATOM 1577 O O . VAL A 1 200 ? -21.274 4.186 -6.100 1.00 78.75 200 VAL A O 1
ATOM 1580 N N . GLU A 1 201 ? -19.168 4.267 -5.348 1.00 73.19 201 GLU A N 1
ATOM 1581 C CA . GLU A 1 201 ? -18.747 5.359 -6.226 1.00 73.19 201 GLU A CA 1
ATOM 1582 C C . GLU A 1 201 ? -18.152 4.810 -7.530 1.00 73.19 201 GLU A C 1
ATOM 1584 O O . GLU A 1 201 ? -17.480 3.777 -7.548 1.00 73.19 201 GLU A O 1
ATOM 1589 N N . ALA A 1 202 ? -18.357 5.532 -8.638 1.00 60.53 202 ALA A N 1
ATOM 1590 C CA . ALA A 1 202 ? -17.677 5.224 -9.890 1.00 60.53 202 ALA A CA 1
ATOM 1591 C C . ALA A 1 202 ? -16.158 5.289 -9.670 1.00 60.53 202 ALA A C 1
ATOM 1593 O O . ALA A 1 202 ? -15.623 6.335 -9.291 1.00 60.53 202 ALA A O 1
ATOM 1594 N N . GLU A 1 203 ? -15.464 4.173 -9.909 1.00 56.53 203 GLU A N 1
ATOM 1595 C CA . GLU A 1 203 ? -14.022 4.088 -9.706 1.00 56.53 203 GLU A CA 1
ATOM 1596 C C . GLU A 1 203 ? -13.301 5.218 -10.450 1.00 56.53 203 GLU A C 1
ATOM 1598 O O . GLU A 1 203 ? -13.265 5.268 -11.685 1.00 56.53 203 GLU A O 1
ATOM 1603 N N . THR A 1 204 ? -12.612 6.090 -9.713 1.00 53.97 204 THR A N 1
ATOM 1604 C CA . THR A 1 204 ? -11.510 6.848 -10.300 1.00 53.97 204 THR A CA 1
ATOM 1605 C C . THR A 1 204 ? -10.405 5.852 -10.630 1.00 53.97 204 THR A C 1
ATOM 1607 O O . THR A 1 204 ? -9.570 5.534 -9.782 1.00 53.97 204 THR A O 1
ATOM 1610 N N . ARG A 1 205 ? -10.416 5.317 -11.858 1.00 55.06 205 ARG A N 1
ATOM 1611 C CA . ARG A 1 205 ? -9.371 4.413 -12.347 1.00 55.06 205 ARG A CA 1
ATOM 1612 C C . ARG A 1 205 ? -8.017 5.099 -12.210 1.00 55.06 205 ARG A C 1
ATOM 1614 O O . ARG A 1 205 ? -7.704 6.051 -12.925 1.00 55.06 205 ARG A O 1
ATOM 1621 N N . ASN A 1 206 ? -7.196 4.592 -11.297 1.00 61.38 206 ASN A N 1
ATOM 1622 C CA . ASN A 1 206 ? -5.790 4.953 -11.225 1.00 61.38 206 ASN A CA 1
ATOM 1623 C C . ASN A 1 206 ? -5.107 4.468 -12.509 1.00 61.38 206 ASN A C 1
ATOM 1625 O O . ASN A 1 206 ? -4.786 3.290 -12.646 1.00 61.38 206 ASN A O 1
ATOM 1629 N N . VAL A 1 207 ? -4.908 5.382 -13.460 1.00 72.56 207 VAL A N 1
ATOM 1630 C CA . VAL A 1 207 ? -4.245 5.070 -14.729 1.00 72.56 207 VAL A CA 1
ATOM 1631 C C . VAL A 1 207 ? -2.750 4.877 -14.467 1.00 72.56 207 VAL A C 1
ATOM 1633 O O . VAL A 1 207 ? -2.039 5.803 -14.045 1.00 72.56 207 VAL A O 1
ATOM 1636 N N . SER A 1 208 ? -2.291 3.650 -14.692 1.00 82.19 208 SER A N 1
ATOM 1637 C CA . SER A 1 208 ? -0.876 3.286 -14.741 1.00 82.19 208 SER A CA 1
ATOM 1638 C C . SER A 1 208 ? -0.445 3.163 -16.203 1.00 82.19 208 SER A C 1
ATOM 1640 O O . SER A 1 208 ? -1.266 2.742 -17.018 1.00 82.19 208 SER A O 1
ATOM 1642 N N . PRO A 1 209 ? 0.811 3.498 -16.540 1.00 88.25 209 PRO A N 1
ATOM 1643 C CA . PRO A 1 209 ? 1.341 3.227 -17.870 1.00 88.25 209 PRO A CA 1
ATOM 1644 C C . PRO A 1 209 ? 1.340 1.724 -18.175 1.00 88.25 209 PRO A C 1
ATOM 1646 O O . PRO A 1 209 ? 1.335 0.897 -17.254 1.00 88.25 209 PRO A O 1
ATOM 1649 N N . THR A 1 210 ? 1.421 1.367 -19.458 1.00 91.94 210 THR A N 1
ATOM 1650 C CA . THR A 1 210 ? 1.707 -0.016 -19.873 1.00 91.94 210 THR A CA 1
ATOM 1651 C C . THR A 1 210 ? 3.052 -0.489 -19.309 1.00 91.94 210 THR A C 1
ATOM 1653 O O . THR A 1 210 ? 3.909 0.316 -18.930 1.00 91.94 210 THR A O 1
ATOM 1656 N N . MET A 1 211 ? 3.274 -1.803 -19.253 1.00 93.81 211 MET A N 1
ATOM 1657 C CA . MET A 1 211 ? 4.524 -2.352 -18.712 1.00 93.81 211 MET A CA 1
ATOM 1658 C C . MET A 1 211 ? 5.736 -2.054 -19.601 1.00 93.81 211 MET A C 1
ATOM 1660 O O . MET A 1 211 ? 6.841 -1.894 -19.090 1.00 93.81 211 MET A O 1
ATOM 1664 N N . THR A 1 212 ? 5.533 -1.875 -20.909 1.00 94.38 212 THR A N 1
ATOM 1665 C CA . THR A 1 212 ? 6.576 -1.386 -21.827 1.00 94.38 212 THR A CA 1
ATOM 1666 C C . THR A 1 212 ? 6.975 0.049 -21.515 1.00 94.38 212 THR A C 1
ATOM 1668 O O . THR A 1 212 ? 8.163 0.352 -21.427 1.00 94.38 212 THR A O 1
ATOM 1671 N N . VAL A 1 213 ? 6.000 0.927 -21.261 1.00 95.00 213 VAL A N 1
ATOM 1672 C CA . VAL A 1 213 ? 6.303 2.289 -20.813 1.00 95.00 213 VAL A CA 1
ATOM 1673 C C . VAL A 1 213 ? 6.997 2.246 -19.451 1.00 95.00 213 VAL A C 1
ATOM 1675 O O . VAL A 1 213 ? 7.985 2.944 -19.267 1.00 95.00 213 VAL A O 1
ATOM 1678 N N . ALA A 1 214 ? 6.575 1.392 -18.512 1.00 95.88 214 ALA A N 1
ATOM 1679 C CA . ALA A 1 214 ? 7.275 1.230 -17.234 1.00 95.88 214 ALA A CA 1
ATOM 1680 C C . ALA A 1 214 ? 8.748 0.799 -17.401 1.00 95.88 214 ALA A C 1
ATOM 1682 O O . ALA A 1 214 ? 9.611 1.371 -16.734 1.00 95.88 214 ALA A O 1
ATOM 1683 N N . ALA A 1 215 ? 9.049 -0.117 -18.330 1.00 96.56 215 ALA A N 1
ATOM 1684 C CA . ALA A 1 215 ? 10.422 -0.516 -18.656 1.00 96.56 215 ALA A CA 1
ATOM 1685 C C . ALA A 1 215 ? 11.248 0.667 -19.184 1.00 96.56 215 ALA A C 1
ATOM 1687 O O . ALA A 1 215 ? 12.376 0.887 -18.739 1.00 96.56 215 ALA A O 1
ATOM 1688 N N . MET A 1 216 ? 10.658 1.479 -20.068 1.00 97.00 216 MET A N 1
ATOM 1689 C CA . MET A 1 216 ? 11.281 2.705 -20.573 1.00 97.00 216 MET A CA 1
ATOM 1690 C C . MET A 1 216 ? 11.525 3.732 -19.464 1.00 97.00 216 MET A C 1
ATOM 1692 O O . MET A 1 216 ? 12.608 4.307 -19.386 1.00 97.00 216 MET A O 1
ATOM 1696 N N . LEU A 1 217 ? 10.565 3.931 -18.555 1.00 97.31 217 LEU A N 1
ATOM 1697 C CA . LEU A 1 217 ? 10.721 4.830 -17.406 1.00 97.31 217 LEU A CA 1
ATOM 1698 C C . LEU A 1 217 ? 11.867 4.374 -16.493 1.00 97.31 217 LEU A C 1
ATOM 1700 O O . LEU A 1 217 ? 12.677 5.201 -16.079 1.00 97.31 217 LEU A O 1
ATOM 1704 N N . ALA A 1 218 ? 11.983 3.071 -16.215 1.00 97.69 218 ALA A N 1
ATOM 1705 C CA . ALA A 1 218 ? 13.110 2.520 -15.461 1.00 97.69 218 ALA A CA 1
ATOM 1706 C C . ALA A 1 218 ? 14.454 2.756 -16.179 1.00 97.69 218 ALA A C 1
ATOM 1708 O O . ALA A 1 218 ? 15.434 3.137 -15.535 1.00 97.69 218 ALA A O 1
ATOM 1709 N N . GLY A 1 219 ? 14.489 2.616 -17.510 1.00 97.88 219 GLY A N 1
ATOM 1710 C CA . GLY A 1 219 ? 15.647 2.952 -18.343 1.00 97.88 219 GLY A CA 1
ATOM 1711 C C . GLY A 1 219 ? 16.041 4.432 -18.269 1.00 97.88 219 GLY A C 1
ATOM 1712 O O . GLY A 1 219 ? 17.201 4.747 -18.005 1.00 97.88 219 GLY A O 1
ATOM 1713 N N . LEU A 1 220 ? 15.076 5.345 -18.407 1.00 97.88 220 LEU A N 1
ATOM 1714 C CA . LEU A 1 220 ? 15.289 6.789 -18.250 1.00 97.88 220 LEU A CA 1
ATOM 1715 C C . LEU A 1 220 ? 15.796 7.133 -16.838 1.00 97.88 220 LEU A C 1
ATOM 1717 O O . LEU A 1 220 ? 16.758 7.888 -16.697 1.00 97.88 220 LEU A O 1
ATOM 1721 N N . ASN A 1 221 ? 15.214 6.524 -15.796 1.00 98.00 221 ASN A N 1
ATOM 1722 C CA . ASN A 1 221 ? 15.664 6.677 -14.407 1.00 98.00 221 ASN A CA 1
ATOM 1723 C C . ASN A 1 221 ? 17.117 6.224 -14.218 1.00 98.00 221 ASN A C 1
ATOM 1725 O O . ASN A 1 221 ? 17.869 6.863 -13.477 1.00 98.00 221 ASN A O 1
ATOM 1729 N N . ARG A 1 222 ? 17.513 5.116 -14.862 1.00 97.50 222 ARG A N 1
ATOM 1730 C CA . ARG A 1 222 ? 18.885 4.588 -14.821 1.00 97.50 222 ARG A CA 1
ATOM 1731 C C . ARG A 1 222 ? 19.888 5.574 -15.414 1.00 97.50 222 ARG A C 1
ATOM 1733 O O . ARG A 1 222 ? 20.965 5.721 -14.847 1.00 97.50 222 ARG A O 1
ATOM 1740 N N . LEU A 1 223 ? 19.518 6.270 -16.489 1.00 96.81 223 LEU A N 1
ATOM 1741 C CA . LEU A 1 223 ? 20.350 7.301 -17.119 1.00 96.81 223 LEU A CA 1
ATOM 1742 C C . LEU A 1 223 ? 20.217 8.689 -16.463 1.00 96.81 223 LEU A C 1
ATOM 1744 O O . LEU A 1 223 ? 20.849 9.640 -16.914 1.00 96.81 223 LEU A O 1
ATOM 1748 N N . GLY A 1 224 ? 19.410 8.828 -15.403 1.00 96.19 224 GLY A N 1
ATOM 1749 C CA . GLY A 1 224 ? 19.204 10.104 -14.709 1.00 96.19 224 GLY A CA 1
ATOM 1750 C C . GLY A 1 224 ? 18.416 11.138 -15.520 1.00 96.19 224 GLY A C 1
ATOM 1751 O O . GLY A 1 224 ? 18.554 12.334 -15.278 1.00 96.19 224 GLY A O 1
ATOM 1752 N N . ILE A 1 225 ? 17.607 10.696 -16.486 1.00 95.56 225 ILE A N 1
ATOM 1753 C CA . ILE A 1 225 ? 16.843 11.571 -17.378 1.00 95.56 225 ILE A CA 1
ATOM 1754 C C . ILE A 1 225 ? 15.483 11.880 -16.748 1.00 95.56 225 ILE A C 1
ATOM 1756 O O . ILE A 1 225 ? 14.641 10.991 -16.588 1.00 95.56 225 ILE A O 1
ATOM 1760 N N . GLU A 1 226 ? 15.251 13.153 -16.423 1.00 93.50 226 GLU A N 1
ATOM 1761 C CA . GLU A 1 226 ? 13.954 13.624 -15.936 1.00 93.50 226 GLU A CA 1
ATOM 1762 C C . GLU A 1 226 ? 12.861 13.453 -16.992 1.00 93.50 226 GLU A C 1
ATOM 1764 O O . GLU A 1 226 ? 13.062 13.687 -18.186 1.00 93.50 226 GLU A O 1
ATOM 1769 N N . HIS A 1 227 ? 11.673 13.053 -16.549 1.00 92.88 227 HIS A N 1
ATOM 1770 C CA . HIS A 1 227 ? 10.563 12.805 -17.454 1.00 92.88 227 HIS A CA 1
ATOM 1771 C C . HIS A 1 227 ? 9.209 12.916 -16.757 1.00 92.88 227 HIS A C 1
ATOM 1773 O O . HIS A 1 227 ? 9.067 12.808 -15.539 1.00 92.88 227 HIS A O 1
ATOM 1779 N N . LYS A 1 228 ? 8.165 13.066 -17.575 1.00 91.56 228 LYS A N 1
ATOM 1780 C CA . LYS A 1 228 ? 6.774 12.858 -17.166 1.00 91.56 228 LYS A CA 1
ATOM 1781 C C . LYS A 1 228 ? 6.259 11.635 -17.894 1.00 91.56 228 LYS A C 1
ATOM 1783 O O . LYS A 1 228 ? 6.248 11.623 -19.121 1.00 91.56 228 LYS A O 1
ATOM 1788 N N . TRP A 1 229 ? 5.781 10.638 -17.155 1.00 90.81 229 TRP A N 1
ATOM 1789 C CA . TRP A 1 229 ? 5.353 9.368 -17.749 1.00 90.81 229 TRP A CA 1
ATOM 1790 C C . TRP A 1 229 ? 4.310 9.534 -18.869 1.00 90.81 229 TRP A C 1
ATOM 1792 O O . TRP A 1 229 ? 4.370 8.819 -19.858 1.00 90.81 229 TRP A O 1
ATOM 1802 N N . ARG A 1 230 ? 3.423 10.540 -18.778 1.00 90.62 230 ARG A N 1
ATOM 1803 C CA . ARG A 1 230 ? 2.456 10.862 -19.844 1.00 90.62 230 ARG A CA 1
ATOM 1804 C C . ARG A 1 230 ? 3.101 11.360 -21.138 1.00 90.62 230 ARG A C 1
ATOM 1806 O O . ARG A 1 230 ? 2.518 11.190 -22.196 1.00 90.62 230 ARG A O 1
ATOM 1813 N N . HIS A 1 231 ? 4.259 12.015 -21.074 1.00 92.44 231 HIS A N 1
ATOM 1814 C CA . HIS A 1 231 ? 4.995 12.396 -22.282 1.00 92.44 231 HIS A CA 1
ATOM 1815 C C . HIS A 1 231 ? 5.659 11.172 -22.913 1.00 92.44 231 HIS A C 1
ATOM 1817 O O . HIS A 1 231 ? 5.639 11.052 -24.129 1.00 92.44 231 HIS A O 1
ATOM 1823 N N . VAL A 1 232 ? 6.192 10.260 -22.093 1.00 92.62 232 VAL A N 1
ATOM 1824 C CA . VAL A 1 232 ? 6.762 8.987 -22.564 1.00 92.62 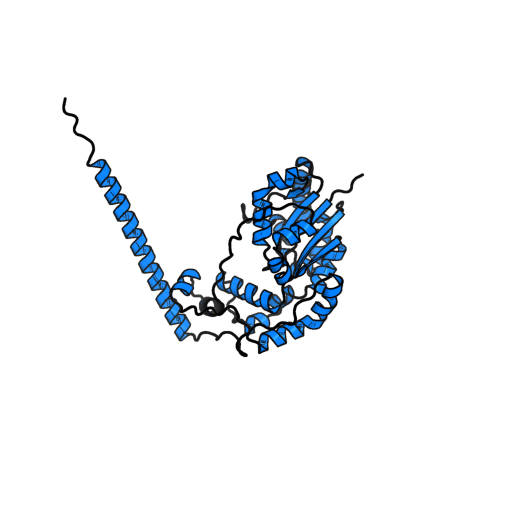232 VAL A CA 1
ATOM 1825 C C . VAL A 1 232 ? 5.683 8.147 -23.253 1.00 92.62 232 VAL A C 1
ATOM 1827 O O . VAL A 1 232 ? 5.858 7.733 -24.391 1.00 92.62 232 VAL A O 1
ATOM 1830 N N . GLU A 1 233 ? 4.521 7.996 -22.619 1.00 90.00 233 GLU A N 1
ATOM 1831 C CA . GLU A 1 233 ? 3.364 7.294 -23.188 1.00 90.00 233 GLU A CA 1
ATOM 1832 C C . GLU A 1 233 ? 2.869 7.913 -24.509 1.00 90.00 233 GLU A C 1
ATOM 1834 O O . GLU A 1 233 ? 2.408 7.194 -25.383 1.00 90.00 233 GLU A O 1
ATOM 1839 N N . GLN A 1 234 ? 2.992 9.234 -24.688 1.00 89.25 234 GLN A N 1
ATOM 1840 C CA . GLN A 1 234 ? 2.604 9.916 -25.931 1.00 89.25 234 GLN A CA 1
ATOM 1841 C C . GLN A 1 234 ? 3.554 9.672 -27.107 1.00 89.25 234 GLN A C 1
ATOM 1843 O O . GLN A 1 234 ? 3.146 9.873 -28.250 1.00 89.25 234 GLN A O 1
ATOM 1848 N N . VAL A 1 235 ? 4.823 9.351 -26.842 1.00 91.25 235 VAL A N 1
ATOM 1849 C CA . VAL A 1 235 ? 5.849 9.190 -27.889 1.00 91.25 235 VAL A CA 1
ATOM 1850 C C . VAL A 1 235 ? 6.183 7.732 -28.177 1.00 91.25 235 VAL A C 1
ATOM 1852 O O . VAL A 1 235 ? 6.801 7.457 -29.200 1.00 91.25 235 VAL A O 1
ATOM 1855 N N . MET A 1 236 ? 5.786 6.814 -27.297 1.00 89.81 236 MET A N 1
ATOM 1856 C CA . MET A 1 236 ? 5.923 5.377 -27.508 1.00 89.81 236 MET A CA 1
ATOM 1857 C C . MET A 1 236 ? 4.660 4.796 -28.142 1.00 89.81 236 MET A C 1
ATOM 1859 O O . MET A 1 236 ? 3.548 5.207 -27.814 1.00 89.81 236 MET A O 1
ATOM 1863 N N . ASP A 1 237 ? 4.831 3.793 -29.003 1.00 73.62 237 ASP A N 1
ATOM 1864 C CA . ASP A 1 237 ? 3.723 2.925 -29.394 1.00 73.62 237 ASP A CA 1
ATOM 1865 C C . ASP A 1 237 ? 3.404 1.979 -28.230 1.00 73.62 237 ASP A C 1
ATOM 1867 O O . ASP A 1 237 ? 4.272 1.269 -27.715 1.00 73.62 237 ASP A O 1
ATOM 1871 N N . THR A 1 238 ? 2.164 2.026 -27.757 1.00 66.19 238 THR A N 1
ATOM 1872 C CA . THR A 1 238 ? 1.736 1.387 -26.512 1.00 66.19 238 THR A CA 1
ATOM 1873 C C . THR A 1 238 ? 0.735 0.274 -26.767 1.00 66.19 238 THR A C 1
ATOM 1875 O O . THR A 1 238 ? -0.296 0.204 -26.097 1.00 66.19 238 THR A O 1
ATOM 1878 N N . ALA A 1 239 ? 1.051 -0.641 -27.694 1.00 67.50 239 ALA A N 1
ATOM 1879 C CA . ALA A 1 239 ? 0.364 -1.932 -27.749 1.00 67.50 239 ALA A CA 1
ATOM 1880 C C . ALA A 1 239 ? 0.203 -2.471 -26.313 1.00 67.50 239 ALA A C 1
ATOM 1882 O O . ALA A 1 239 ? 1.175 -2.491 -25.550 1.00 67.50 239 ALA A O 1
ATOM 1883 N N . ASP A 1 240 ? -1.035 -2.792 -25.918 1.00 66.06 240 ASP A N 1
ATOM 1884 C CA . ASP A 1 240 ? -1.433 -2.982 -24.515 1.00 66.06 240 ASP A CA 1
ATOM 1885 C C . ASP A 1 240 ? -0.711 -4.187 -23.889 1.00 66.06 240 ASP A C 1
ATOM 1887 O O . ASP A 1 240 ? -1.209 -5.311 -23.875 1.00 66.06 240 ASP A O 1
ATOM 1891 N N . LYS A 1 241 ? 0.501 -3.959 -23.370 1.00 77.50 241 LYS A N 1
ATOM 1892 C CA . LYS A 1 241 ? 1.259 -4.934 -22.586 1.00 77.50 241 LYS A CA 1
ATOM 1893 C C . LYS A 1 241 ? 1.000 -4.688 -21.109 1.00 77.50 241 LYS A C 1
ATOM 1895 O O . LYS A 1 241 ? 1.638 -3.848 -20.469 1.00 77.50 241 LYS A O 1
ATOM 1900 N N . ARG A 1 242 ? 0.055 -5.452 -20.561 1.00 83.94 242 ARG A N 1
ATOM 1901 C CA . ARG A 1 242 ? -0.338 -5.393 -19.142 1.00 83.94 242 ARG A CA 1
ATOM 1902 C C . ARG A 1 242 ? 0.597 -6.152 -18.202 1.00 83.94 242 ARG A C 1
ATOM 1904 O O . ARG A 1 242 ? 0.472 -5.986 -16.990 1.00 83.94 242 ARG A O 1
ATOM 1911 N N . ARG A 1 243 ? 1.489 -6.988 -18.742 1.00 92.88 243 ARG A N 1
ATOM 1912 C CA . ARG A 1 243 ? 2.391 -7.878 -17.995 1.00 92.88 243 ARG A CA 1
ATOM 1913 C C . ARG A 1 243 ? 3.851 -7.557 -18.289 1.00 92.88 243 ARG A C 1
ATOM 1915 O O . ARG A 1 243 ? 4.181 -7.128 -19.394 1.00 92.88 243 ARG A O 1
ATOM 1922 N N . ALA A 1 244 ? 4.689 -7.716 -17.273 1.00 95.69 244 ALA A N 1
ATOM 1923 C CA . ALA A 1 244 ? 6.115 -7.420 -17.305 1.00 95.69 244 ALA A CA 1
ATOM 1924 C C . ALA A 1 244 ? 6.976 -8.658 -17.045 1.00 95.69 244 ALA A C 1
ATOM 1926 O O . ALA A 1 244 ? 8.095 -8.706 -17.540 1.00 95.69 244 ALA A O 1
ATOM 1927 N N . LEU A 1 245 ? 6.490 -9.629 -16.266 1.00 97.38 245 LEU A N 1
ATOM 1928 C CA . LEU A 1 245 ? 7.319 -10.738 -15.781 1.00 97.38 245 LEU A CA 1
ATOM 1929 C C . LEU A 1 245 ? 7.638 -11.782 -16.853 1.00 97.38 245 LEU A C 1
ATOM 1931 O O . LEU A 1 245 ? 8.747 -12.311 -16.864 1.00 97.38 245 LEU A O 1
ATOM 1935 N N . GLY A 1 246 ? 6.678 -12.079 -17.729 1.00 96.75 246 GLY A N 1
ATOM 1936 C CA . GLY A 1 246 ? 6.730 -13.293 -18.535 1.00 96.75 246 GLY A CA 1
ATOM 1937 C C . GLY A 1 246 ? 6.514 -14.549 -17.683 1.00 96.75 246 GLY A C 1
ATOM 1938 O O . GLY A 1 246 ? 6.703 -14.545 -16.458 1.00 96.75 246 GLY A O 1
ATOM 1939 N N . SER A 1 247 ? 6.108 -15.643 -18.327 1.00 97.44 247 SER A N 1
ATOM 1940 C CA . SER A 1 247 ? 5.639 -16.833 -17.605 1.00 97.44 247 SER A CA 1
ATOM 1941 C C . SER A 1 247 ? 6.737 -17.522 -16.792 1.00 97.44 247 SER A C 1
ATOM 1943 O O . SER A 1 247 ? 6.450 -18.084 -15.730 1.00 97.44 247 SER A O 1
ATOM 1945 N N . ARG A 1 248 ? 8.004 -17.420 -17.223 1.00 97.44 248 ARG A N 1
ATOM 1946 C CA . ARG A 1 248 ? 9.158 -17.987 -16.511 1.00 97.44 248 ARG A CA 1
ATOM 1947 C C . ARG A 1 248 ? 9.368 -17.316 -15.152 1.00 97.44 248 ARG A C 1
ATOM 1949 O O . ARG A 1 248 ? 9.245 -17.971 -14.121 1.00 97.44 248 ARG A O 1
ATOM 1956 N N . LEU A 1 249 ? 9.600 -15.999 -15.135 1.00 97.81 249 LEU A N 1
ATOM 1957 C CA . LEU A 1 249 ? 9.839 -15.266 -13.884 1.00 97.81 249 LEU A CA 1
ATOM 1958 C C . LEU A 1 249 ? 8.606 -15.247 -12.975 1.00 97.81 249 LEU A C 1
ATOM 1960 O O . LEU A 1 249 ? 8.747 -15.250 -11.752 1.00 97.81 249 LEU A O 1
ATOM 1964 N N . ARG A 1 250 ? 7.396 -15.236 -13.554 1.00 97.94 250 ARG A N 1
ATOM 1965 C CA . ARG A 1 250 ? 6.152 -15.351 -12.786 1.00 97.94 250 ARG A CA 1
ATOM 1966 C C . ARG A 1 250 ? 6.095 -16.671 -12.019 1.00 97.94 250 ARG A C 1
ATOM 1968 O O . ARG A 1 250 ? 5.809 -16.653 -10.824 1.00 97.94 250 ARG A O 1
ATOM 1975 N N . SER A 1 251 ? 6.389 -17.787 -12.683 1.00 97.69 251 SER A N 1
ATOM 1976 C CA . SER A 1 251 ? 6.366 -19.114 -12.056 1.00 97.69 251 SER A CA 1
ATOM 1977 C C . SER A 1 251 ? 7.404 -19.226 -10.937 1.00 97.69 251 SER A C 1
ATOM 1979 O O . SER A 1 251 ? 7.062 -19.639 -9.830 1.00 97.69 251 SER A O 1
ATOM 1981 N N . ASP A 1 252 ? 8.634 -18.763 -11.182 1.00 97.50 252 ASP A N 1
ATOM 1982 C CA . ASP A 1 252 ? 9.711 -18.762 -10.182 1.00 97.50 252 ASP A CA 1
ATOM 1983 C C . ASP A 1 252 ? 9.334 -17.939 -8.938 1.00 97.50 252 ASP A C 1
ATOM 1985 O O . ASP A 1 252 ? 9.552 -18.353 -7.794 1.00 97.50 252 ASP A O 1
ATOM 1989 N N . LEU A 1 253 ? 8.729 -16.765 -9.152 1.00 97.69 253 LEU A N 1
ATOM 1990 C CA . LEU A 1 253 ? 8.284 -15.896 -8.070 1.00 97.69 253 LEU A CA 1
ATOM 1991 C C . LEU A 1 253 ? 7.168 -16.540 -7.242 1.00 97.69 253 LEU A C 1
ATOM 1993 O O . LEU A 1 253 ? 7.212 -16.475 -6.016 1.00 97.69 253 LEU A O 1
ATOM 1997 N N . LEU A 1 254 ? 6.170 -17.151 -7.885 1.00 97.56 254 LEU A N 1
ATOM 1998 C CA . LEU A 1 254 ? 5.073 -17.811 -7.177 1.00 97.56 254 LEU A CA 1
ATOM 1999 C C . LEU A 1 254 ? 5.570 -19.022 -6.381 1.00 97.56 254 LEU A C 1
ATOM 2001 O O . LEU A 1 254 ? 5.195 -19.172 -5.218 1.00 97.56 254 LEU A O 1
ATOM 2005 N N . ALA A 1 255 ? 6.480 -19.820 -6.950 1.00 97.25 255 ALA A N 1
ATOM 2006 C CA . ALA A 1 255 ? 7.109 -20.940 -6.252 1.00 97.25 255 ALA A CA 1
ATOM 2007 C C . ALA A 1 255 ? 7.833 -20.484 -4.974 1.00 97.25 255 ALA A C 1
ATOM 2009 O O . ALA A 1 255 ? 7.701 -21.113 -3.925 1.00 97.25 255 ALA A O 1
ATOM 2010 N N . LYS A 1 256 ? 8.518 -19.332 -5.017 1.00 96.69 256 LYS A N 1
ATOM 2011 C CA . LYS A 1 256 ? 9.206 -18.746 -3.854 1.00 96.69 256 LYS A CA 1
ATOM 2012 C C . LYS A 1 256 ? 8.278 -18.426 -2.677 1.00 96.69 256 LYS A C 1
ATOM 2014 O O . LYS A 1 256 ? 8.731 -18.419 -1.534 1.00 96.69 256 LYS A O 1
ATOM 2019 N N . PHE A 1 257 ? 7.005 -18.135 -2.940 1.00 96.75 257 PHE A N 1
ATOM 2020 C CA . PHE A 1 257 ? 6.014 -17.812 -1.911 1.00 96.75 257 PHE A CA 1
ATOM 2021 C C . PHE A 1 257 ? 4.989 -18.929 -1.688 1.00 96.75 257 PHE A C 1
ATOM 2023 O O . PHE A 1 257 ? 4.041 -18.717 -0.936 1.00 96.75 257 PHE A O 1
ATOM 2030 N N . ALA A 1 258 ? 5.175 -20.115 -2.277 1.00 96.88 258 ALA A N 1
ATOM 2031 C CA . ALA A 1 258 ? 4.217 -21.216 -2.185 1.00 96.88 258 ALA A CA 1
ATOM 2032 C C . ALA A 1 258 ? 3.936 -21.644 -0.734 1.00 96.88 258 ALA A C 1
ATOM 2034 O O . ALA A 1 258 ? 2.777 -21.819 -0.367 1.00 96.88 258 ALA A O 1
ATOM 2035 N N . GLU A 1 259 ? 4.969 -21.734 0.111 1.00 96.31 259 GLU A N 1
ATOM 2036 C CA . GLU A 1 259 ? 4.812 -22.059 1.538 1.00 96.31 259 GLU A CA 1
ATOM 2037 C C . GLU A 1 259 ? 4.017 -20.976 2.281 1.00 96.31 259 GLU A C 1
ATOM 2039 O O . GLU A 1 259 ? 3.016 -21.272 2.930 1.00 96.31 259 GLU A O 1
ATOM 2044 N N . SER A 1 260 ? 4.390 -19.703 2.097 1.00 95.25 260 SER A N 1
ATOM 2045 C CA . SER A 1 260 ? 3.652 -18.566 2.666 1.00 95.25 260 SER A CA 1
ATOM 2046 C C . SER A 1 260 ? 2.189 -18.564 2.207 1.00 95.25 260 SER A C 1
ATOM 2048 O O . SER A 1 260 ? 1.285 -18.361 3.010 1.00 95.25 260 SER A O 1
ATOM 2050 N N . ASN A 1 261 ? 1.933 -18.857 0.931 1.00 97.06 261 ASN A N 1
ATOM 2051 C CA . ASN A 1 261 ? 0.587 -18.938 0.370 1.00 97.06 261 ASN A CA 1
ATOM 2052 C C . ASN A 1 261 ? -0.210 -20.129 0.906 1.00 97.06 261 ASN A C 1
ATOM 2054 O O . ASN A 1 261 ? -1.427 -20.032 1.049 1.00 97.06 261 ASN A O 1
ATOM 2058 N N . ALA A 1 262 ? 0.447 -21.245 1.224 1.00 97.19 262 ALA A N 1
ATOM 2059 C CA . ALA A 1 262 ? -0.221 -22.378 1.842 1.00 97.19 262 ALA A CA 1
ATOM 2060 C C . ALA A 1 262 ? -0.706 -22.043 3.258 1.00 97.19 262 ALA A C 1
ATOM 2062 O O . ALA A 1 262 ? -1.825 -22.412 3.619 1.00 97.19 262 ALA A O 1
ATOM 2063 N N . GLU A 1 263 ? 0.097 -21.298 4.019 1.00 97.56 263 GLU A N 1
ATOM 2064 C CA . GLU A 1 263 ? -0.260 -20.822 5.356 1.00 97.56 263 GLU A CA 1
ATOM 2065 C C . GLU A 1 263 ? -1.434 -19.837 5.347 1.00 97.56 263 GLU A C 1
ATOM 2067 O O . GLU A 1 263 ? -2.286 -19.891 6.231 1.00 97.56 263 GLU A O 1
ATOM 2072 N N . LEU A 1 264 ? -1.534 -18.986 4.321 1.00 97.25 264 LEU A N 1
ATOM 2073 C CA . LEU A 1 264 ? -2.602 -17.990 4.174 1.00 97.25 264 LEU A CA 1
ATOM 2074 C C . LEU A 1 264 ? -4.025 -18.576 4.173 1.00 97.25 264 LEU A C 1
ATOM 2076 O O . LEU A 1 264 ? -4.981 -17.859 4.482 1.00 97.25 264 LEU A O 1
ATOM 2080 N N . ARG A 1 265 ? -4.179 -19.882 3.919 1.00 96.19 265 ARG A N 1
ATOM 2081 C CA . ARG A 1 265 ? -5.471 -20.579 4.011 1.00 96.19 265 ARG A CA 1
ATOM 2082 C C . ARG A 1 265 ? -6.101 -20.482 5.402 1.00 96.19 265 ARG A C 1
ATOM 2084 O O . ARG A 1 265 ? -7.326 -20.459 5.488 1.00 96.19 265 ARG A O 1
ATOM 2091 N N . ARG A 1 266 ? -5.302 -20.348 6.475 1.00 96.12 266 ARG A N 1
ATOM 2092 C CA . ARG A 1 266 ? -5.817 -20.134 7.847 1.00 96.12 266 ARG A CA 1
ATOM 2093 C C . ARG A 1 266 ? -6.578 -18.815 8.004 1.00 96.12 266 ARG A C 1
ATOM 2095 O O . ARG A 1 266 ? -7.424 -18.704 8.880 1.00 96.12 266 ARG A O 1
ATOM 2102 N N . TYR A 1 267 ? -6.309 -17.853 7.121 1.00 96.31 267 TYR A N 1
ATOM 2103 C CA . TYR A 1 267 ? -7.002 -16.567 7.031 1.00 96.31 267 TYR A CA 1
ATOM 2104 C C . TYR A 1 267 ? -8.059 -16.539 5.915 1.00 96.31 267 TYR A C 1
ATOM 2106 O O . TYR A 1 267 ? -8.536 -15.468 5.551 1.00 96.31 267 TYR A O 1
ATOM 2114 N N . GLY A 1 268 ? -8.408 -17.694 5.332 1.00 95.56 268 GLY A N 1
ATOM 2115 C CA . GLY A 1 268 ? -9.388 -17.793 4.246 1.00 95.56 268 GLY A CA 1
ATOM 2116 C C . GLY A 1 268 ? -8.883 -17.311 2.881 1.00 95.56 268 GLY A C 1
ATOM 2117 O O . GLY A 1 268 ? -9.674 -17.172 1.951 1.00 95.56 268 GLY A O 1
ATOM 2118 N N . ILE A 1 269 ? -7.578 -17.067 2.733 1.00 96.88 269 ILE A N 1
ATOM 2119 C CA . ILE A 1 269 ? -6.986 -16.595 1.480 1.00 96.88 269 ILE A CA 1
ATOM 2120 C C . ILE A 1 269 ? -6.505 -17.779 0.646 1.00 96.88 269 ILE A C 1
ATOM 2122 O O . ILE A 1 269 ? -5.658 -18.565 1.073 1.00 96.88 269 ILE A O 1
ATOM 2126 N N . VAL A 1 270 ? -7.008 -17.859 -0.585 1.00 96.31 270 VAL A N 1
ATOM 2127 C CA . VAL A 1 270 ? -6.544 -18.793 -1.612 1.00 96.31 270 VAL A CA 1
ATOM 2128 C C . VAL A 1 270 ? -6.349 -18.012 -2.904 1.00 96.31 270 VAL A C 1
ATOM 2130 O O . VAL A 1 270 ? -7.308 -17.490 -3.470 1.00 96.31 270 VAL A O 1
ATOM 2133 N N . PHE A 1 271 ? -5.107 -17.920 -3.370 1.00 96.94 271 PHE A N 1
ATOM 2134 C CA . PHE A 1 271 ? -4.824 -17.345 -4.679 1.00 96.94 271 PHE A CA 1
ATOM 2135 C C . PHE A 1 271 ? -5.139 -18.353 -5.783 1.00 96.94 271 PHE A C 1
ATOM 2137 O O . PHE A 1 271 ? -4.912 -19.548 -5.618 1.00 96.94 271 PHE A O 1
ATOM 2144 N N . SER A 1 272 ? -5.649 -17.860 -6.913 1.00 93.75 272 SER A N 1
ATOM 2145 C CA . SER A 1 272 ? -5.849 -18.686 -8.105 1.00 93.75 272 SER A CA 1
ATOM 2146 C C . SER A 1 272 ? -4.507 -19.165 -8.662 1.00 93.75 272 SER A C 1
ATOM 2148 O O . SER A 1 272 ? -3.569 -18.368 -8.756 1.00 93.75 272 SER A O 1
ATOM 2150 N N . ASP A 1 273 ? -4.457 -20.418 -9.112 1.00 92.81 273 ASP A N 1
ATOM 2151 C CA . ASP A 1 273 ? -3.340 -20.980 -9.884 1.00 92.81 273 ASP A CA 1
ATOM 2152 C C . ASP A 1 273 ? -3.422 -20.612 -11.382 1.00 92.81 273 ASP A C 1
ATOM 2154 O O . ASP A 1 273 ? -2.554 -20.975 -12.173 1.00 92.81 273 ASP A O 1
ATOM 2158 N N . GLU A 1 274 ? -4.461 -19.875 -11.796 1.00 94.69 274 GLU A N 1
ATOM 2159 C CA . GLU A 1 274 ? -4.645 -19.428 -13.179 1.00 94.69 274 GLU A CA 1
ATOM 2160 C C . GLU A 1 274 ? -3.514 -18.485 -13.612 1.00 94.69 274 GLU A C 1
ATOM 2162 O O . GLU A 1 274 ? -3.335 -17.382 -13.079 1.00 94.69 274 GLU A O 1
ATOM 2167 N N . MET A 1 275 ? -2.754 -18.911 -14.615 1.00 95.19 275 MET A N 1
ATOM 2168 C CA . MET A 1 275 ? -1.681 -18.121 -15.205 1.00 95.19 275 MET A CA 1
ATOM 2169 C C . MET A 1 275 ? -2.237 -17.288 -16.363 1.00 95.19 275 MET A C 1
ATOM 2171 O O . MET A 1 275 ? -3.014 -17.804 -17.165 1.00 95.19 275 MET A O 1
ATOM 2175 N N . PRO A 1 276 ? -1.876 -15.999 -16.474 1.00 94.06 276 PRO A N 1
ATOM 2176 C CA . PRO A 1 276 ? -2.331 -15.186 -17.592 1.00 94.06 276 PRO A CA 1
ATOM 2177 C C . PRO A 1 276 ? -1.627 -15.595 -18.890 1.00 94.06 276 PRO A C 1
ATOM 2179 O O . PRO A 1 276 ? -0.495 -16.073 -18.865 1.00 94.06 276 PRO A O 1
ATOM 2182 N N . ASP A 1 277 ? -2.276 -15.322 -20.018 1.00 93.50 277 ASP A N 1
ATOM 2183 C CA . ASP A 1 277 ? -1.664 -15.444 -21.340 1.00 93.50 277 ASP A CA 1
ATOM 2184 C C . ASP A 1 277 ? -0.582 -14.365 -21.532 1.00 93.50 277 ASP A C 1
ATOM 2186 O O . ASP A 1 277 ? -0.864 -13.161 -21.485 1.00 93.50 277 ASP A O 1
ATOM 2190 N N . GLU A 1 278 ? 0.673 -14.793 -21.671 1.00 94.19 278 GLU A N 1
ATOM 2191 C CA . GLU A 1 278 ? 1.835 -13.921 -21.822 1.00 94.19 278 GLU A CA 1
ATOM 2192 C C . GLU A 1 278 ? 3.043 -14.646 -22.453 1.00 94.19 278 GLU A C 1
ATOM 2194 O O . GLU A 1 278 ? 3.121 -15.876 -22.423 1.00 94.19 278 GLU A O 1
ATOM 2199 N N . PRO A 1 279 ? 4.034 -13.901 -22.981 1.00 94.50 279 PRO A N 1
ATOM 2200 C CA . PRO A 1 279 ? 5.297 -14.478 -23.438 1.00 94.50 279 PRO A CA 1
ATOM 2201 C C . PRO A 1 279 ? 6.091 -15.164 -22.316 1.00 94.50 279 PRO A C 1
ATOM 2203 O O . PRO A 1 279 ? 5.952 -14.836 -21.139 1.00 94.50 279 PRO A O 1
ATOM 2206 N N . THR A 1 280 ? 6.999 -16.072 -22.683 1.00 96.44 280 THR A N 1
ATOM 2207 C CA . THR A 1 280 ? 7.892 -16.742 -21.720 1.00 96.44 280 THR A CA 1
ATOM 2208 C C . THR A 1 280 ? 8.853 -15.780 -21.030 1.00 96.44 280 THR A C 1
ATOM 2210 O O . THR A 1 280 ? 9.051 -15.861 -19.817 1.00 96.44 280 THR A O 1
ATOM 2213 N N . GLU A 1 281 ? 9.435 -14.868 -21.804 1.00 96.44 281 GLU A N 1
ATOM 2214 C CA . GLU A 1 281 ? 10.412 -13.897 -21.320 1.00 96.44 281 GLU A CA 1
ATOM 2215 C C . GLU A 1 281 ? 9.738 -12.607 -20.829 1.00 96.44 281 GLU A C 1
ATOM 2217 O O . GLU A 1 281 ? 8.655 -12.253 -21.314 1.00 96.44 281 GLU A O 1
ATOM 2222 N N . PRO A 1 282 ? 10.368 -11.888 -19.879 1.00 96.50 282 PRO A N 1
ATOM 2223 C CA . PRO A 1 282 ? 9.859 -10.611 -19.404 1.00 96.50 282 PRO A CA 1
ATOM 2224 C C . PRO A 1 282 ? 9.751 -9.573 -20.519 1.00 96.50 282 PRO A C 1
ATOM 2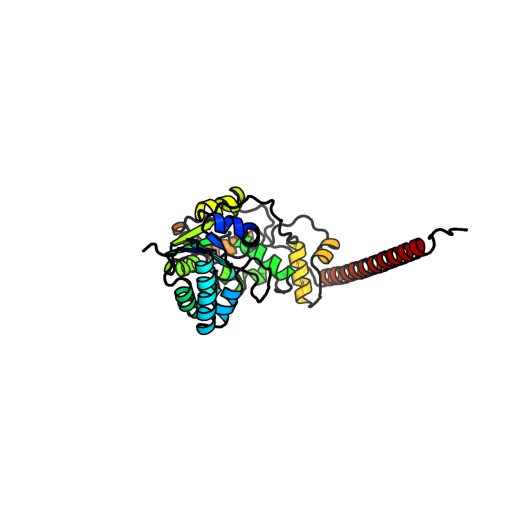226 O O . PRO A 1 282 ? 10.274 -9.724 -21.626 1.00 96.50 282 PRO A O 1
ATOM 2229 N N . VAL A 1 283 ? 9.093 -8.459 -20.193 1.00 95.12 283 VAL A N 1
ATOM 2230 C CA . VAL A 1 283 ? 9.133 -7.259 -21.028 1.00 95.12 283 VAL A CA 1
ATOM 2231 C C . VAL A 1 283 ? 10.584 -6.933 -21.388 1.00 95.12 283 VAL A C 1
ATOM 2233 O O . VAL A 1 283 ? 11.484 -7.045 -20.559 1.00 95.12 283 VAL A O 1
ATOM 2236 N N . ALA A 1 284 ? 10.817 -6.574 -22.649 1.00 93.88 284 ALA A N 1
ATOM 2237 C CA . ALA A 1 284 ? 12.162 -6.300 -23.126 1.00 93.88 284 ALA A CA 1
ATOM 2238 C C . ALA A 1 284 ? 12.772 -5.105 -22.380 1.00 93.88 284 ALA A C 1
ATOM 2240 O O . ALA A 1 284 ? 12.129 -4.063 -22.216 1.00 93.88 284 ALA A O 1
ATOM 2241 N N . LYS A 1 285 ? 14.039 -5.248 -21.980 1.00 95.38 285 LYS A N 1
ATOM 2242 C CA . LYS A 1 285 ? 14.845 -4.141 -21.468 1.00 95.38 285 LYS A CA 1
ATOM 2243 C C . LYS A 1 285 ? 15.204 -3.223 -22.645 1.00 95.38 285 LYS A C 1
ATOM 2245 O O . LYS A 1 285 ? 15.863 -3.697 -23.572 1.00 95.38 285 LYS A O 1
ATOM 2250 N N . PRO A 1 286 ? 14.794 -1.943 -22.64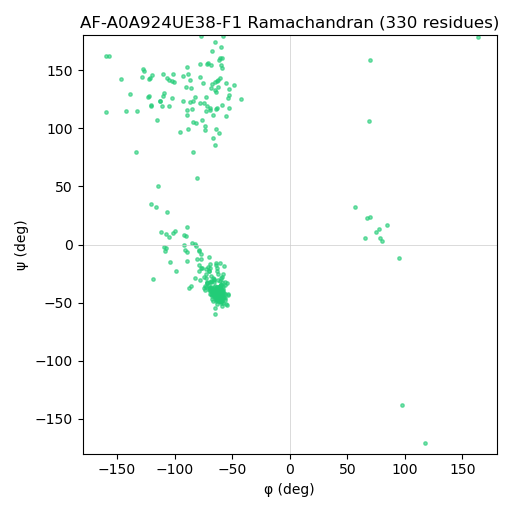0 1.00 94.06 286 PRO A N 1
ATOM 2251 C CA . PRO A 1 286 ? 15.069 -1.056 -23.763 1.00 94.06 286 PRO A CA 1
ATOM 2252 C C . PRO A 1 286 ? 16.577 -0.765 -23.856 1.00 94.06 286 PRO A C 1
ATOM 2254 O O . PRO A 1 286 ? 17.199 -0.481 -22.824 1.00 94.06 286 PRO A O 1
ATOM 2257 N N . PRO A 1 287 ? 17.180 -0.834 -25.057 1.00 96.06 287 PRO A N 1
ATOM 2258 C CA . PRO A 1 287 ? 18.579 -0.485 -25.260 1.00 96.06 287 PRO A CA 1
ATOM 2259 C C . PRO A 1 287 ? 18.803 1.020 -25.067 1.00 96.06 287 PRO A C 1
ATOM 2261 O O . PRO A 1 287 ? 17.903 1.833 -25.281 1.00 96.06 287 PRO A O 1
ATOM 2264 N N . ASP A 1 288 ? 20.030 1.404 -24.705 1.00 96.94 288 ASP A N 1
ATOM 2265 C CA . ASP A 1 288 ? 20.390 2.803 -24.429 1.00 96.94 288 ASP A CA 1
ATOM 2266 C C . ASP A 1 288 ? 20.089 3.733 -25.616 1.00 96.94 288 ASP A C 1
ATOM 2268 O O . ASP A 1 288 ? 19.651 4.864 -25.411 1.00 96.94 288 ASP A O 1
ATOM 2272 N N . GLU A 1 289 ? 20.242 3.251 -26.852 1.00 96.94 289 GLU A N 1
ATOM 2273 C CA . GLU A 1 289 ? 19.894 4.011 -28.056 1.00 96.94 289 GLU A CA 1
ATOM 2274 C C . GLU A 1 289 ? 18.400 4.373 -28.102 1.00 96.94 289 GLU A C 1
ATOM 2276 O O . GLU A 1 289 ? 18.056 5.538 -28.308 1.00 96.94 289 GLU A O 1
ATOM 2281 N N . GLU A 1 290 ? 17.509 3.413 -27.840 1.00 95.62 290 GLU A N 1
ATOM 2282 C CA . GLU A 1 290 ? 16.060 3.646 -27.811 1.00 95.62 290 GLU A CA 1
ATOM 2283 C C . GLU A 1 290 ? 15.680 4.593 -26.664 1.00 95.62 290 GLU A C 1
ATOM 2285 O O . GLU A 1 290 ? 14.886 5.518 -26.852 1.00 95.62 290 GLU A O 1
ATOM 2290 N N . ILE A 1 291 ? 16.304 4.429 -25.490 1.00 97.06 291 ILE A N 1
ATOM 2291 C CA . ILE A 1 291 ? 16.099 5.329 -24.345 1.00 97.06 291 ILE A CA 1
ATOM 2292 C C . ILE A 1 291 ? 16.458 6.770 -24.731 1.00 97.06 291 ILE A C 1
ATOM 2294 O O . ILE A 1 291 ? 15.695 7.698 -24.448 1.00 97.06 291 ILE A O 1
ATOM 2298 N N . MET A 1 292 ? 17.588 6.974 -25.414 1.00 97.00 292 MET A N 1
ATOM 2299 C CA . MET A 1 292 ? 18.025 8.298 -25.863 1.00 97.00 292 MET A CA 1
ATOM 2300 C C . MET A 1 292 ? 17.122 8.878 -26.960 1.00 97.00 292 MET A C 1
ATOM 2302 O O . MET A 1 292 ? 16.843 10.081 -26.950 1.00 97.00 292 MET A O 1
ATOM 2306 N N . GLN A 1 293 ? 16.605 8.046 -27.870 1.00 95.56 293 GLN A N 1
ATOM 2307 C CA . GLN A 1 293 ? 15.620 8.467 -28.872 1.00 95.56 293 GLN A CA 1
ATOM 2308 C C . GLN A 1 293 ? 14.317 8.945 -28.210 1.00 95.56 293 GLN A C 1
ATOM 2310 O O . GLN A 1 293 ? 13.821 10.033 -28.526 1.00 95.56 293 GLN A O 1
ATOM 2315 N N . VAL A 1 294 ? 13.798 8.196 -27.231 1.00 95.50 294 VAL A N 1
ATOM 2316 C CA . VAL A 1 294 ? 12.620 8.595 -26.445 1.00 95.50 294 VAL A CA 1
ATOM 2317 C C . VAL A 1 294 ? 12.897 9.876 -25.657 1.00 95.50 294 VAL A C 1
ATOM 2319 O O . VAL A 1 294 ? 12.069 10.790 -25.673 1.00 95.50 294 VAL A O 1
ATOM 2322 N N . ALA A 1 295 ? 14.071 10.002 -25.032 1.00 95.50 295 ALA A N 1
ATOM 2323 C CA . ALA A 1 295 ? 14.486 11.211 -24.319 1.00 95.50 295 ALA A CA 1
ATOM 2324 C C . ALA A 1 295 ? 14.515 12.455 -25.234 1.00 95.50 295 ALA A C 1
ATOM 2326 O O . ALA A 1 295 ? 14.066 13.543 -24.856 1.00 95.50 295 ALA A O 1
ATOM 2327 N N . ALA A 1 296 ? 14.986 12.313 -26.475 1.00 94.00 296 ALA A N 1
ATOM 2328 C CA . ALA A 1 296 ? 14.934 13.388 -27.463 1.00 94.00 296 ALA A CA 1
ATOM 2329 C C . ALA A 1 296 ? 13.484 13.730 -27.866 1.00 94.00 296 ALA A C 1
ATOM 2331 O O . ALA A 1 296 ? 13.126 14.910 -27.972 1.00 94.00 296 ALA A O 1
ATOM 2332 N N . ALA A 1 297 ? 12.626 12.720 -28.036 1.00 93.38 297 ALA A N 1
ATOM 2333 C CA . ALA A 1 297 ? 11.227 12.899 -28.416 1.00 93.38 297 ALA A CA 1
ATOM 2334 C C . ALA A 1 297 ? 10.399 13.618 -27.333 1.00 93.38 297 ALA A C 1
ATOM 2336 O O . ALA A 1 297 ? 9.652 14.552 -27.656 1.00 93.38 297 ALA A O 1
ATOM 2337 N N . ILE A 1 298 ? 10.565 13.266 -26.050 1.00 93.25 298 ILE A N 1
ATOM 2338 C CA . ILE A 1 298 ? 9.838 13.914 -24.940 1.00 93.25 298 ILE A CA 1
ATOM 2339 C C . ILE A 1 298 ? 10.193 15.402 -24.806 1.00 93.25 298 ILE A C 1
ATOM 2341 O O . ILE A 1 298 ? 9.301 16.228 -24.605 1.00 93.25 298 ILE A O 1
ATOM 2345 N N . ASN A 1 299 ? 11.455 15.782 -25.039 1.00 83.56 299 ASN A N 1
ATOM 2346 C CA . ASN A 1 299 ? 11.874 17.188 -25.085 1.00 83.56 299 ASN A CA 1
ATOM 2347 C C . ASN A 1 299 ? 11.135 17.967 -26.191 1.00 83.56 299 ASN A C 1
ATOM 2349 O O . ASN A 1 299 ? 10.777 19.140 -26.032 1.00 83.56 299 ASN A O 1
ATOM 2353 N N . GLY A 1 300 ? 10.858 17.310 -27.321 1.00 79.31 300 GLY A N 1
ATOM 2354 C CA . GLY A 1 300 ? 10.038 17.859 -28.400 1.00 79.31 300 GLY A CA 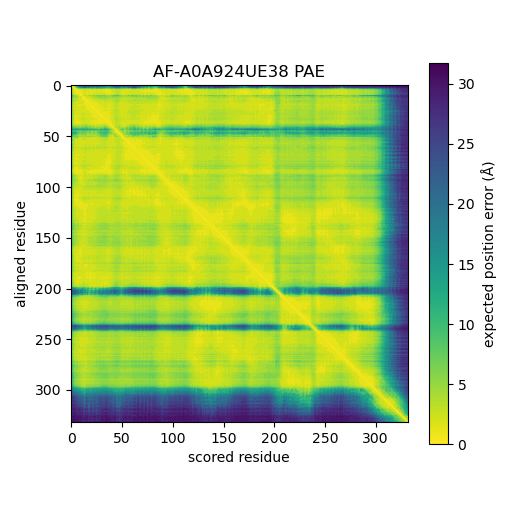1
ATOM 2355 C C . GLY A 1 300 ? 8.586 18.120 -27.983 1.00 79.31 300 GLY A C 1
ATOM 2356 O O . GLY A 1 300 ? 8.017 19.153 -28.357 1.00 79.31 300 GLY A O 1
ATOM 2357 N N . VAL A 1 301 ? 7.991 17.230 -27.180 1.00 78.44 301 VAL A N 1
ATOM 2358 C CA . VAL A 1 301 ? 6.634 17.394 -26.625 1.00 78.44 301 VAL A CA 1
ATOM 2359 C C . VAL A 1 301 ? 6.567 18.616 -25.707 1.00 78.44 301 VAL A C 1
ATOM 2361 O O . VAL A 1 301 ? 5.657 19.441 -25.840 1.00 78.44 301 VAL A O 1
ATOM 2364 N N . GLU A 1 302 ? 7.559 18.794 -24.836 1.00 74.88 302 GLU A N 1
ATOM 2365 C CA . GLU A 1 302 ? 7.621 19.930 -23.910 1.00 74.88 302 GLU A CA 1
ATOM 2366 C C . GLU A 1 302 ? 7.748 21.273 -24.631 1.00 74.88 302 GLU A C 1
ATOM 2368 O O . GLU A 1 302 ? 7.015 22.222 -24.342 1.00 74.88 302 GLU A O 1
ATOM 2373 N N . ARG A 1 303 ? 8.599 21.352 -25.658 1.00 75.25 303 ARG A N 1
ATOM 2374 C CA . ARG A 1 303 ? 8.726 22.571 -26.473 1.00 75.25 303 ARG A CA 1
ATOM 2375 C C . ARG A 1 303 ? 7.404 22.941 -27.159 1.00 75.25 303 ARG A C 1
ATOM 2377 O O . ARG A 1 303 ? 7.022 24.117 -27.180 1.00 75.25 303 ARG A O 1
ATOM 2384 N N . ARG A 1 304 ? 6.663 21.955 -27.686 1.00 75.88 304 ARG A N 1
ATOM 2385 C CA . ARG A 1 304 ? 5.351 22.179 -28.329 1.00 75.88 304 ARG A CA 1
ATOM 2386 C C . ARG A 1 304 ? 4.275 22.597 -27.324 1.00 75.88 304 ARG A C 1
ATOM 2388 O O . ARG A 1 304 ? 3.467 23.475 -27.644 1.00 75.88 304 ARG A O 1
ATOM 2395 N N . SER A 1 305 ? 4.249 22.007 -26.128 1.00 71.56 305 SER A N 1
ATOM 2396 C CA . SER A 1 305 ? 3.261 22.334 -25.090 1.00 71.56 305 SER A CA 1
ATOM 2397 C C . SER A 1 305 ? 3.461 23.755 -24.546 1.00 71.56 305 SER A C 1
ATOM 2399 O O . SER A 1 305 ? 2.498 24.528 -24.492 1.00 71.56 305 SER A O 1
ATOM 2401 N N . VAL A 1 306 ? 4.710 24.164 -24.294 1.00 69.12 306 VAL A N 1
ATOM 2402 C CA . VAL A 1 306 ? 5.072 25.544 -23.921 1.00 69.12 306 VAL A CA 1
ATOM 2403 C C . VAL A 1 306 ? 4.698 26.534 -25.032 1.00 69.12 306 VAL A C 1
ATOM 2405 O O . VAL A 1 306 ? 4.105 27.584 -24.763 1.00 69.12 306 VAL A O 1
ATOM 2408 N N . GLY A 1 307 ? 4.969 26.194 -26.297 1.00 62.72 307 GLY A N 1
ATOM 2409 C CA . GLY A 1 307 ? 4.592 27.016 -27.453 1.00 62.72 307 GLY A CA 1
ATOM 2410 C C . GLY A 1 307 ? 3.075 27.215 -27.595 1.00 62.72 307 GLY A C 1
ATOM 2411 O O . GLY A 1 307 ? 2.612 28.339 -27.826 1.00 62.72 307 GLY A O 1
ATOM 2412 N N . ARG A 1 308 ? 2.277 26.153 -27.397 1.00 62.16 308 ARG A N 1
ATOM 2413 C CA . ARG A 1 308 ? 0.802 26.225 -27.373 1.00 62.16 308 ARG A CA 1
ATOM 2414 C C . ARG A 1 308 ? 0.291 27.066 -26.198 1.00 62.16 308 ARG A C 1
ATOM 2416 O O . ARG A 1 308 ? -0.594 27.896 -26.407 1.00 62.16 308 ARG A O 1
ATOM 2423 N N . GLY A 1 309 ? 0.876 26.921 -25.006 1.00 60.19 309 GLY A N 1
ATOM 2424 C CA . GLY A 1 309 ? 0.544 27.728 -23.826 1.00 60.19 309 GLY A CA 1
ATOM 2425 C C . GLY A 1 309 ? 0.768 29.226 -24.055 1.00 60.19 309 GLY A C 1
ATOM 2426 O O . GLY A 1 309 ? -0.148 30.026 -23.857 1.00 60.19 309 GLY A O 1
ATOM 2427 N N . LYS A 1 310 ? 1.937 29.606 -24.593 1.00 63.50 310 LYS A N 1
ATOM 2428 C CA . LYS A 1 310 ? 2.256 31.001 -24.955 1.00 63.50 310 LYS A CA 1
ATOM 2429 C C . LYS A 1 310 ? 1.297 31.563 -26.013 1.00 63.50 310 LYS A C 1
ATOM 2431 O O . LYS A 1 310 ? 0.855 32.707 -25.895 1.00 63.50 310 LYS A O 1
ATOM 2436 N N . ARG A 1 311 ? 0.915 30.769 -27.025 1.00 61.97 311 ARG A N 1
ATOM 2437 C CA . ARG A 1 311 ? -0.093 31.159 -28.035 1.00 61.97 311 ARG A CA 1
ATOM 2438 C C . ARG A 1 311 ? -1.490 31.359 -27.434 1.00 61.97 311 ARG A C 1
ATOM 2440 O O . ARG A 1 311 ? -2.149 32.338 -27.782 1.00 61.97 311 ARG A O 1
ATOM 2447 N N . LYS A 1 312 ? -1.932 30.479 -26.527 1.00 61.12 312 LYS A N 1
ATOM 2448 C CA . LYS A 1 312 ? -3.236 30.586 -25.843 1.00 61.12 312 LYS A CA 1
ATOM 2449 C C . LYS A 1 312 ? 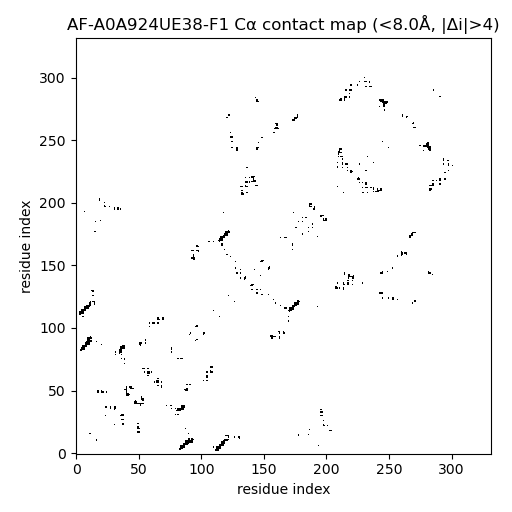-3.292 31.830 -24.946 1.00 61.12 312 LYS A C 1
ATOM 2451 O O . LYS A 1 312 ? -4.260 32.579 -25.019 1.00 61.12 312 LYS A O 1
ATOM 2456 N N . MET A 1 313 ? -2.215 32.119 -24.212 1.00 59.34 313 MET A N 1
ATOM 2457 C CA . MET A 1 313 ? -2.077 33.340 -23.403 1.00 59.34 313 MET A CA 1
ATOM 2458 C C . MET A 1 313 ? -2.082 34.621 -24.255 1.00 59.34 313 MET A C 1
ATOM 2460 O O . MET A 1 313 ? -2.760 35.585 -23.909 1.00 59.34 313 MET A O 1
ATOM 2464 N N . ARG A 1 314 ? -1.377 34.633 -25.400 1.00 66.81 314 ARG A N 1
ATOM 2465 C CA . ARG A 1 314 ? -1.397 35.773 -26.341 1.00 66.81 314 ARG A CA 1
ATOM 2466 C C . ARG A 1 314 ? -2.789 36.010 -26.931 1.00 66.81 314 ARG A C 1
ATOM 2468 O O . ARG A 1 314 ? -3.198 37.160 -27.039 1.00 66.81 314 ARG A O 1
ATOM 2475 N N . ARG A 1 315 ? -3.531 34.949 -27.274 1.00 63.78 315 ARG A N 1
ATOM 2476 C CA . ARG A 1 315 ? -4.924 35.057 -27.746 1.00 63.78 315 ARG A CA 1
ATOM 2477 C C . ARG A 1 315 ? -5.875 35.563 -26.658 1.00 63.78 315 ARG A C 1
ATOM 2479 O O . ARG A 1 315 ? -6.706 36.409 -26.960 1.00 63.78 315 ARG A O 1
ATOM 2486 N N . ALA A 1 316 ? -5.716 35.115 -25.412 1.00 61.66 316 ALA A N 1
ATOM 2487 C CA . ALA A 1 316 ? -6.504 35.615 -24.284 1.00 61.66 316 ALA A CA 1
ATOM 2488 C C . ALA A 1 316 ? -6.253 37.114 -24.028 1.00 61.66 316 ALA A C 1
ATOM 2490 O O . ALA A 1 316 ? -7.204 37.883 -23.930 1.00 61.66 316 ALA A O 1
ATOM 2491 N N . LYS A 1 317 ? -4.986 37.558 -24.036 1.00 63.81 317 LYS A N 1
ATOM 2492 C CA . LYS A 1 317 ? -4.637 38.988 -23.915 1.00 63.81 317 LYS A CA 1
ATOM 2493 C C . LYS A 1 317 ? -5.157 39.834 -25.087 1.00 63.81 317 LYS A C 1
ATOM 2495 O O . LYS A 1 317 ? -5.652 40.933 -24.871 1.00 63.81 317 LYS A O 1
ATOM 2500 N N . ALA A 1 318 ? -5.098 39.322 -26.319 1.00 64.75 318 ALA A N 1
ATOM 2501 C CA . ALA A 1 318 ? -5.644 40.013 -27.490 1.00 64.75 318 ALA A CA 1
ATOM 2502 C C . ALA A 1 318 ? -7.186 40.090 -27.482 1.00 64.75 318 ALA A C 1
ATOM 2504 O O . ALA A 1 318 ? -7.749 41.066 -27.972 1.00 64.75 318 ALA A O 1
ATOM 2505 N N . GLY A 1 319 ? -7.865 39.086 -26.915 1.00 59.19 319 GLY A N 1
ATOM 2506 C CA . GLY A 1 319 ? -9.317 39.088 -26.710 1.00 59.19 319 GLY A CA 1
ATOM 2507 C C . GLY A 1 319 ? -9.768 40.102 -25.656 1.00 59.19 319 GLY A C 1
ATOM 2508 O O . GLY A 1 319 ? -10.711 40.848 -25.908 1.00 59.19 319 GLY A O 1
ATOM 2509 N N . LEU A 1 320 ? -9.048 40.207 -24.530 1.00 53.69 320 LEU A N 1
ATOM 2510 C CA . LEU A 1 320 ? -9.314 41.235 -23.514 1.00 53.69 320 LEU A CA 1
ATOM 2511 C C . LEU A 1 320 ? -9.141 42.658 -24.073 1.00 53.69 320 LEU A C 1
ATOM 2513 O O . LEU A 1 320 ? -10.027 43.491 -23.883 1.00 53.69 320 LEU A O 1
ATOM 2517 N N . ASN A 1 321 ? -8.065 42.919 -24.827 1.00 55.19 321 ASN A N 1
ATOM 2518 C CA . ASN A 1 321 ? -7.822 44.237 -25.430 1.00 55.19 321 ASN A CA 1
ATOM 2519 C C . ASN A 1 321 ? -8.867 44.623 -26.492 1.00 55.19 321 ASN A C 1
ATOM 2521 O O . ASN A 1 321 ? -9.167 45.803 -26.638 1.00 55.19 321 ASN A O 1
ATOM 2525 N N . LYS A 1 322 ? -9.455 43.655 -27.212 1.00 55.38 322 LYS A N 1
ATOM 2526 C CA . LYS A 1 322 ? -10.564 43.932 -28.142 1.00 55.38 322 LYS A CA 1
ATOM 2527 C C . LYS A 1 322 ? -11.872 44.274 -27.425 1.00 55.38 322 LYS A C 1
ATOM 2529 O O . LYS A 1 322 ? -12.610 45.097 -27.946 1.00 55.38 322 LYS A O 1
ATOM 2534 N N . SER A 1 323 ? -12.137 43.705 -26.244 1.00 52.19 323 SER A N 1
ATOM 2535 C CA . SER A 1 323 ? -13.341 44.045 -25.463 1.00 52.19 323 SER A CA 1
ATOM 2536 C C . SER A 1 323 ? -13.271 45.436 -24.816 1.00 52.19 323 SER A C 1
ATOM 2538 O O . SER A 1 323 ? -14.291 46.101 -24.681 1.00 52.19 323 SER A O 1
ATOM 2540 N N . LEU A 1 324 ? -12.062 45.914 -24.490 1.00 52.34 324 LEU A N 1
ATOM 2541 C CA . LEU A 1 324 ? -11.828 47.263 -23.954 1.00 52.34 324 LEU A CA 1
ATOM 2542 C C . LEU A 1 324 ? -11.889 48.361 -25.032 1.00 52.34 324 LEU A C 1
ATOM 2544 O O . LEU A 1 324 ? -12.110 49.522 -24.704 1.00 52.34 324 LEU A O 1
ATOM 2548 N N . ALA A 1 325 ? -11.725 48.009 -26.312 1.00 52.78 325 ALA A N 1
ATOM 2549 C CA . ALA A 1 325 ? -11.780 48.948 -27.436 1.00 52.78 325 ALA A CA 1
ATOM 2550 C C . ALA A 1 325 ? -13.187 49.109 -28.054 1.00 52.78 325 ALA A C 1
ATOM 2552 O O . ALA A 1 325 ? -13.363 49.933 -28.946 1.00 52.78 325 ALA A O 1
ATOM 2553 N N . SER A 1 326 ? -14.187 48.341 -27.601 1.00 51.78 326 SER A N 1
ATOM 2554 C CA . SER A 1 326 ? -15.561 48.353 -28.132 1.00 51.78 326 SER A CA 1
ATOM 2555 C C . SER A 1 326 ? -16.613 48.829 -27.116 1.00 51.78 326 SER A C 1
ATOM 2557 O O . SER A 1 326 ? -17.747 48.353 -27.132 1.00 51.78 326 SER A O 1
ATOM 2559 N N . GLY A 1 327 ? -16.248 49.743 -26.211 1.00 43.53 327 GLY A N 1
ATOM 2560 C CA . GLY A 1 327 ? -17.205 50.433 -25.337 1.00 43.53 327 GLY A CA 1
ATOM 2561 C C . GLY A 1 327 ? -17.985 51.520 -26.101 1.00 43.53 327 GLY A C 1
ATOM 2562 O O . GLY A 1 327 ? -17.388 52.217 -26.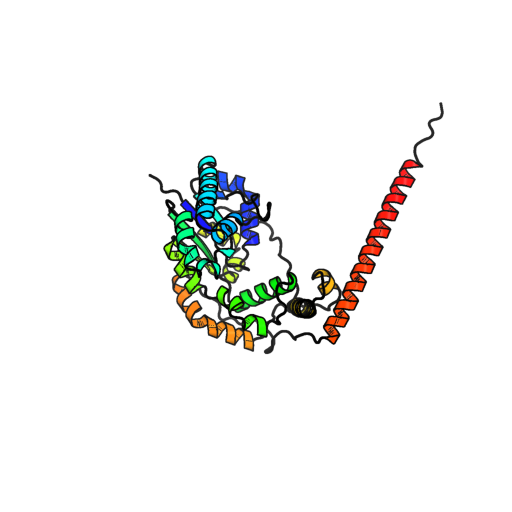923 1.00 43.53 327 GLY A O 1
ATOM 2563 N N . PRO A 1 328 ? -19.304 51.684 -25.883 1.00 45.94 328 PRO A N 1
ATOM 2564 C CA . PRO A 1 328 ? -20.139 52.545 -26.717 1.00 45.94 328 PRO A CA 1
ATOM 2565 C C . PRO A 1 328 ? -19.877 54.038 -26.463 1.00 45.94 328 PRO A C 1
ATOM 2567 O O . PRO A 1 328 ? -19.999 54.523 -25.338 1.00 45.94 328 PRO A O 1
ATOM 2570 N N . LEU A 1 329 ? -19.605 54.780 -27.543 1.00 47.41 329 LEU A N 1
ATOM 2571 C CA . LEU A 1 329 ? -19.738 56.238 -27.607 1.00 47.41 329 LEU A CA 1
ATOM 2572 C C . LEU A 1 329 ? -21.211 56.612 -27.369 1.00 47.41 329 LEU A C 1
ATOM 2574 O O . LEU A 1 329 ? -22.022 56.598 -28.294 1.00 47.41 329 LEU A O 1
ATOM 2578 N N . LYS A 1 330 ? -21.566 56.956 -26.128 1.00 44.38 330 LYS A N 1
ATOM 2579 C CA . LYS A 1 330 ? -22.785 57.721 -25.847 1.00 44.38 330 LYS A CA 1
ATOM 2580 C C . LYS A 1 330 ? -22.522 59.182 -26.215 1.00 44.38 330 LYS A C 1
ATOM 2582 O O . LYS A 1 330 ? -21.783 59.867 -25.517 1.00 44.38 330 LYS A O 1
ATOM 2587 N N . LYS A 1 331 ? -23.120 59.633 -27.321 1.00 43.34 331 LYS A N 1
ATOM 2588 C CA . LYS A 1 331 ? -23.358 61.055 -27.587 1.00 43.34 331 LYS A CA 1
ATOM 2589 C C . LYS A 1 331 ? -24.572 61.496 -26.765 1.00 43.34 331 LYS A C 1
ATOM 2591 O O . LYS A 1 331 ? -25.643 60.910 -26.915 1.00 43.34 331 LYS A O 1
ATOM 2596 N N . THR A 1 332 ? -24.372 62.489 -25.910 1.00 49.97 332 THR A N 1
ATOM 2597 C CA . THR A 1 332 ? -25.370 63.513 -25.572 1.00 49.97 332 THR A CA 1
ATOM 2598 C C . THR A 1 332 ? -25.052 64.737 -26.403 1.00 49.97 332 THR A C 1
ATOM 2600 O O . THR A 1 332 ? -23.840 65.041 -26.493 1.00 49.97 332 THR A O 1
#

Sequence (332 aa):
MTQNKLILHIGTHKTGTTTLQSVMGRNREMLAEQGFCYAKTDRGPRPGDQHHLTLQKAILTGEAAMHAERELLLKEFQDSGCHTLVLSIESLSAPMIMNPKVLPLISILTEGFDTRIICVCRRQDYFIESLWNQKSKLMRTRSHIDEFIADPASLRHMNYAKTLDAWSEFGDMTAFEFDQAVKADLIKVFSAATGIELPVEAETRNVSPTMTVAAMLAGLNRLGIEHKWRHVEQVMDTADKRRALGSRLRSDLLAKFAESNAELRRYGIVFSDEMPDEPTEPVAKPPDEEIMQVAAAINGVERRSVGRGKRKMRRAKAGLNKSLASGPLKKT

pLDDT: mean 89.84, std 12.96, range [42.59, 98.56]

Radius of gyration: 24.41 Å; Cα contacts (8 Å, |Δi|>4): 463; chains: 1; bounding box: 46×86×59 Å

Mean predicted aligned error: 7.26 Å

Foldseek 3Di:
DQFAAEEEEQEAPPQCLQVQLVLCQVCQVVQLVVLEHEDQCCDDDDGPRSANVQCVVLLVVADVSLLVVLVVQVVSSVVSNGRYYYHGHNNLFPPSLVPPRSLVSLCSNLPRHQYEYEYEAEQLQLVLLSVLLVCLQVLNALDASVVQLVDPVSVRRHLVLVRQVSCVVRHHYAYHYRVVCVVVPVQVVVCVRPVGDTDDDDDPPPDTAASLLSLLSSNCSNVVHDDHSVLLSVPDDCPRHNHFAAPQNSVVSNVVCVVSQVSCVVNVDHDDPDDDDDHRHGRDRDDPVVSVVSSVSSVVVVVVVVVVVVVVVVVVVVVVVVVVVPDDPDDD

Solvent-accessible surface area (backbone atoms only — not comparable to full-atom values): 18577 Å² total; per-residue (Å²): 129,89,70,44,32,32,40,39,34,28,21,30,75,92,48,58,50,69,57,55,28,44,53,53,58,76,39,33,67,63,36,41,76,73,30,30,32,57,66,85,23,63,53,49,94,51,59,71,44,54,44,42,50,50,57,57,51,17,62,76,71,32,65,73,44,36,53,54,51,44,52,53,52,49,50,54,35,59,76,64,72,34,63,28,38,38,48,45,37,37,71,57,25,47,59,47,60,74,36,76,83,42,51,65,52,49,49,61,67,42,59,81,38,55,30,37,33,38,38,30,47,55,60,59,62,64,38,50,51,54,49,50,39,52,27,14,68,67,66,71,34,52,54,52,69,71,60,43,69,68,32,66,86,58,48,52,56,63,53,52,38,64,43,52,55,65,48,43,80,65,29,54,71,45,55,41,45,33,70,60,29,53,77,66,38,47,66,56,51,50,20,72,76,69,72,49,90,69,81,90,67,85,78,81,73,81,83,70,76,44,36,62,50,24,37,45,36,7,49,30,38,59,73,69,50,86,82,53,64,71,47,52,56,72,74,46,89,72,77,88,33,88,63,42,50,20,53,53,55,36,50,56,54,50,61,75,40,43,68,43,52,60,55,27,46,83,55,74,32,76,78,78,87,79,75,79,95,67,54,58,61,44,58,73,81,69,51,71,69,58,47,52,52,51,55,54,50,37,54,53,52,52,55,52,52,54,51,50,50,55,51,52,53,52,51,52,54,54,50,54,55,52,60,71,71,67,68,82,85,78,82,129

Nearest PDB structures (foldseek):
  7zhf-assembly1_A  TM=3.937E-01  e=1.644E-03  Sulfolobus acidocaldarius
  5hci-assembly4_F-5  TM=3.590E-01  e=2.693E-03  Saccharomyces cerevisiae
  5hcn-assembly1_A  TM=3.754E-01  e=5.805E-03  Saccharomyces cerevisiae
  5hci-assembly5_E  TM=3.454E-01  e=8.067E-03  Saccharomyces cerevisiae
  2iyl-assembly1_D  TM=4.405E-01  e=7.238E-02  Thermus aquaticus

Secondary structure (DSSP, 8-state):
-PPEEEEEE---TTSSHHHHHHHHHHTHHHHHHTTEEE----SSSSTT-SS-HHHHHHHHH-HHHHHHHHHHHHHHHHHHT-SEEEEE-GGGTTTTTTSTTTHHHHHHHHTTEEEEEEEEE--HHHHHHHHHHHHHHTT---S-HHHHHH-HHHHTT--HHHHHHHHHTTSEEEEEEHHHHHHT-HHHHHHHHH------PPP----PPPHHHHHHHHHHHHTT----HHHHHHHS-------SSHHHHHHHHHHHTHHHHHHGGGGT-----PPPS--SSPSPPPPHHHHHHHHHHHHHHHHHHHHHHHHHHHHHHHHHHHHHT-------